Protein AF-0000000084488066 (afdb_homodimer)

Organism: NCBI:txid1629725

Foldseek 3Di:
DPPPPPPPPPPPPPPPPPPLAQPDFDKWKKFKWKDLQQDPDIDGFWIKIQNTLRVRDIDTDGAWDDLVSLVSLLVQLVVQHKIKMWMWIQDPVRDIDIAIEIDGSQQCLVLLQEKEWEWEAESNRHTDHIYMGHDPVRPSPVDDHDSVSNTDHRYHYDYYYDPPPDPPPPVVVPPVVD/DPPPPPPPPPPPPPPPPPPLAQPDFDKWKKFKWKDLQQDPDIDGFWIKIQNTLRVRDIDTDGAWDDLVSLVSLLVQLVVQHKIKMWMWIQDPVRDIDIAIEIDGSQLCLVLLQEKEWEWEAESNGHTDHIYMGHDPVRPSPVDDHPSVSNTDHRYHYDYYYDPPPDPPPPVVVPPPVD

Sequence (356 aa):
MTLLYAFVLTCFFLLKIKASQIEYDGYLSIKLEHSLDGNDVYTDRGNITIQSLRSGVYTLQQKPLSTEERNKLRALAADNKFYQLKVTVIGGDEHEDVFKSYVKACMLAESEMTDQLSISLDYTGRIITATMGVASTSTCEGALVPIDYLKQFVTSVHIRHSAIGPTPDTASYIEKLEMTLLYAFVLTCFFLLKIKASQIEYDGYLSIKLEHSLDGNDVYTDRGNITIQSLRSGVYTLQQKPLSTEERNKLRALAADNKFYQLKVTVIGGDEHEDVFKSYVKACMLAESEMTDQLSISLDYTGRIITATMGVASTSTCEGALVPIDYLKQFVTSVHIRHSAIGPTPDTASYIEKLE

Nearest PDB structures (foldseek):
  8eoi-assembly1_I  TM=7.940E-01  e=4.444E-14  Homo sapiens
  8j0o-assembly1_J  TM=8.093E-01  e=3.768E-13  Homo sapiens
  7ado-assembly1_I  TM=8.358E-01  e=1.563E-11  Homo sapiens
  5qjn-assembly2_C  TM=3.755E-01  e=5.983E-01  Homo sapiens
  3is1-assembly1_X  TM=1.788E-01  e=9.752E-01  Staphylococcus saprophyticus subsp. saprophyticus ATCC 15305 = NCTC 7292

pLDDT: mean 78.78, std 21.1, range [29.59, 98.19]

Structure (mmCIF, N/CA/C/O backbone):
data_AF-0000000084488066-model_v1
#
loop_
_entity.id
_entity.type
_entity.pdbx_description
1 polymer 'ER membrane protein complex subunit 10'
#
loop_
_atom_site.group_PDB
_atom_site.id
_atom_site.type_symbol
_atom_site.label_atom_id
_atom_site.label_alt_id
_atom_site.label_comp_id
_atom_site.label_asym_id
_atom_site.label_entity_id
_atom_site.label_seq_id
_atom_site.pdbx_PDB_ins_code
_atom_site.Cartn_x
_atom_site.Cartn_y
_atom_site.Cartn_z
_atom_site.occupancy
_atom_site.B_iso_or_equiv
_atom_site.auth_seq_id
_atom_site.auth_comp_id
_atom_site.auth_asym_id
_atom_site.auth_atom_id
_atom_site.pdbx_PDB_model_num
ATOM 1 N N . MET A 1 1 ? 65.312 35.969 4.949 1 35.47 1 MET A N 1
ATOM 2 C CA . MET A 1 1 ? 63.875 36 4.605 1 35.47 1 MET A CA 1
ATOM 3 C C . MET A 1 1 ? 63.312 34.594 4.406 1 35.47 1 MET A C 1
ATOM 5 O O . MET A 1 1 ? 63.594 33.969 3.383 1 35.47 1 MET A O 1
ATOM 9 N N . THR A 1 2 ? 63.375 33.688 5.5 1 49.34 2 THR A N 1
ATOM 10 C CA . THR A 1 2 ? 62.875 32.344 5.723 1 49.34 2 THR A CA 1
ATOM 11 C C . THR A 1 2 ? 61.375 32.25 5.422 1 49.34 2 THR A C 1
ATOM 13 O O . THR A 1 2 ? 60.594 32.969 6.008 1 49.34 2 THR A O 1
ATOM 16 N N . LEU A 1 3 ? 61 31.906 4.156 1 44.72 3 LEU A N 1
ATOM 17 C CA . LEU A 1 3 ? 59.656 31.594 3.648 1 44.72 3 LEU A CA 1
ATOM 18 C C . LEU A 1 3 ? 58.969 30.547 4.516 1 44.72 3 LEU A C 1
ATOM 20 O O . LEU A 1 3 ? 59.469 29.422 4.629 1 44.72 3 LEU A O 1
ATOM 24 N N . LEU A 1 4 ? 58.312 30.922 5.641 1 45.94 4 LEU A N 1
ATOM 25 C CA . LEU A 1 4 ? 57.406 30.125 6.457 1 45.94 4 LEU A CA 1
ATOM 26 C C . LEU A 1 4 ? 56.281 29.531 5.609 1 45.94 4 LEU A C 1
ATOM 28 O O . LEU A 1 4 ? 55.469 30.281 5.039 1 45.94 4 LEU A O 1
ATOM 32 N N . TYR A 1 5 ? 56.562 28.422 4.844 1 47 5 TYR A N 1
ATOM 33 C CA . TYR A 1 5 ? 55.5 27.641 4.188 1 47 5 TYR A CA 1
ATOM 34 C C . TYR A 1 5 ? 54.406 27.25 5.18 1 47 5 TYR A C 1
ATOM 36 O O . TYR A 1 5 ? 54.688 26.562 6.16 1 47 5 TYR A O 1
ATOM 44 N N . ALA A 1 6 ? 53.406 28.141 5.469 1 46.53 6 ALA A N 1
ATOM 45 C CA . ALA A 1 6 ? 52.188 27.812 6.203 1 46.53 6 ALA A CA 1
ATOM 46 C C . ALA A 1 6 ? 51.469 26.609 5.566 1 46.53 6 ALA A C 1
ATOM 48 O O . ALA A 1 6 ? 51 26.688 4.426 1 46.53 6 ALA A O 1
ATOM 49 N N . PHE A 1 7 ? 51.875 25.375 5.871 1 49.16 7 PHE A N 1
ATOM 50 C CA . PHE A 1 7 ? 51.125 24.172 5.535 1 49.16 7 PHE A CA 1
ATOM 51 C C . PHE A 1 7 ? 49.688 24.266 6.031 1 49.16 7 PHE A C 1
ATOM 53 O O . PHE A 1 7 ? 49.438 24.297 7.238 1 49.16 7 PHE A O 1
ATOM 60 N N . VAL A 1 8 ? 48.781 25.031 5.328 1 47.78 8 VAL A N 1
ATOM 61 C CA . VAL A 1 8 ? 47.344 25 5.598 1 47.78 8 VAL A CA 1
ATOM 62 C C . VAL A 1 8 ? 46.875 23.547 5.586 1 47.78 8 VAL A C 1
ATOM 64 O O . VAL A 1 8 ? 46.906 22.875 4.555 1 47.78 8 VAL A O 1
ATOM 67 N N . LEU A 1 9 ? 46.969 22.781 6.688 1 45.97 9 LEU A N 1
ATOM 68 C CA . LEU A 1 9 ? 46.281 21.531 6.934 1 45.97 9 LEU A CA 1
ATOM 69 C C . LEU A 1 9 ? 44.781 21.672 6.703 1 45.97 9 LEU A C 1
ATOM 71 O O . LEU A 1 9 ? 44.062 22.328 7.488 1 45.97 9 LEU A O 1
ATOM 75 N N . THR A 1 10 ? 44.344 21.812 5.438 1 48.56 10 THR A N 1
ATOM 76 C CA . THR A 1 10 ? 42.906 21.703 5.156 1 48.56 10 THR A CA 1
ATOM 77 C C . THR A 1 10 ? 42.344 20.391 5.707 1 48.56 10 THR A C 1
ATOM 79 O O . THR A 1 10 ? 42.719 19.312 5.254 1 48.56 10 THR A O 1
ATOM 82 N N . CYS A 1 11 ? 41.906 20.328 6.949 1 47.72 11 CYS A N 1
ATOM 83 C CA . CYS A 1 11 ? 41.094 19.281 7.531 1 47.72 11 CYS A CA 1
ATOM 84 C C . CYS A 1 11 ? 39.844 19.047 6.688 1 47.72 11 CYS A C 1
ATOM 86 O O . CYS A 1 11 ? 38.938 19.891 6.668 1 47.72 11 CYS A O 1
ATOM 88 N N . PHE A 1 12 ? 39.938 18.438 5.496 1 44.47 12 PHE A N 1
ATOM 89 C CA . PHE A 1 12 ? 38.781 17.875 4.816 1 44.47 12 PHE A CA 1
ATOM 90 C C . PHE A 1 12 ? 37.969 17.031 5.773 1 44.47 12 PHE A C 1
ATOM 92 O O . PHE A 1 12 ? 38.344 15.891 6.082 1 44.47 12 PHE A O 1
ATOM 99 N N . PHE A 1 13 ? 37.188 17.719 6.742 1 47.12 13 PHE A N 1
ATOM 100 C CA . PHE A 1 13 ? 36.125 17.047 7.484 1 47.12 13 PHE A CA 1
ATOM 101 C C . PHE A 1 13 ? 35.219 16.281 6.539 1 47.12 13 PHE A C 1
ATOM 103 O O . PHE A 1 13 ? 34.406 16.891 5.832 1 47.12 13 PHE A O 1
ATOM 110 N N . LEU A 1 14 ? 35.5 15.086 6.043 1 43.47 14 LEU A N 1
ATOM 111 C CA . LEU A 1 14 ? 34.594 14.133 5.426 1 43.47 14 LEU A CA 1
ATOM 112 C C . LEU A 1 14 ? 33.375 13.898 6.309 1 43.47 14 LEU A C 1
ATOM 114 O O . LEU A 1 14 ? 33.469 13.227 7.34 1 43.47 14 LEU A O 1
ATOM 118 N N . LEU A 1 15 ? 32.438 14.844 6.344 1 40.16 15 LEU A N 1
ATOM 119 C CA . LEU A 1 15 ? 31.109 14.508 6.879 1 40.16 15 LEU A CA 1
ATOM 120 C C . LEU A 1 15 ? 30.562 13.242 6.23 1 40.16 15 LEU A C 1
ATOM 122 O O . LEU A 1 15 ? 30.141 13.266 5.07 1 40.16 15 LEU A O 1
ATOM 126 N N . LYS A 1 16 ? 30.953 12.055 6.688 1 43.09 16 LYS A N 1
ATOM 127 C CA . LYS A 1 16 ? 30.281 10.797 6.367 1 43.09 16 LYS A CA 1
ATOM 128 C C . LYS A 1 16 ? 28.812 10.836 6.758 1 43.09 16 LYS A C 1
ATOM 130 O O . LYS A 1 16 ? 28.484 10.836 7.945 1 43.09 16 LYS A O 1
ATOM 135 N N . ILE A 1 17 ? 27.922 11.477 5.992 1 39.94 17 ILE A N 1
ATOM 136 C CA . ILE A 1 17 ? 26.5 11.195 6.152 1 39.94 17 ILE A CA 1
ATOM 137 C C . ILE A 1 17 ? 26.281 9.695 6.324 1 39.94 17 ILE A C 1
ATOM 139 O O . ILE A 1 17 ? 26.516 8.914 5.398 1 39.94 17 ILE A O 1
ATOM 143 N N . LYS A 1 18 ? 26.359 9.219 7.605 1 40.94 18 LYS A N 1
ATOM 144 C CA . LYS A 1 18 ? 26.047 7.832 7.941 1 40.94 18 LYS A CA 1
ATOM 145 C C . LYS A 1 18 ? 24.594 7.504 7.629 1 40.94 18 LYS A C 1
ATOM 147 O O . LYS A 1 18 ? 23.688 8.102 8.195 1 40.94 18 LYS A O 1
ATOM 152 N N . ALA A 1 19 ? 24.25 7.078 6.418 1 48.38 19 ALA A N 1
ATOM 153 C CA . ALA A 1 19 ? 23 6.367 6.203 1 48.38 19 ALA A CA 1
ATOM 154 C C . ALA A 1 19 ? 22.641 5.488 7.402 1 48.38 19 ALA A C 1
ATOM 156 O O . ALA A 1 19 ? 23.516 4.809 7.953 1 48.38 19 ALA A O 1
ATOM 157 N N . SER A 1 20 ? 21.625 5.805 8.172 1 52.88 20 SER A N 1
ATOM 158 C CA . SER A 1 20 ? 21.219 4.996 9.32 1 52.88 20 SER A CA 1
ATOM 159 C C . SER A 1 20 ? 21.234 3.51 8.977 1 52.88 20 SER A C 1
ATOM 161 O O . SER A 1 20 ? 20.438 3.057 8.156 1 52.88 20 SER A O 1
ATOM 163 N N . GLN A 1 21 ? 22.375 2.973 8.992 1 60.09 21 GLN A N 1
ATOM 164 C CA . GLN A 1 21 ? 22.547 1.537 8.789 1 60.09 21 GLN A CA 1
ATOM 165 C C . GLN A 1 21 ? 22 0.745 9.977 1 60.09 21 GLN A C 1
ATOM 167 O O . GLN A 1 21 ? 22.062 1.201 11.117 1 60.09 21 GLN A O 1
ATOM 172 N N . ILE A 1 22 ? 21.094 -0.152 9.688 1 62.78 22 ILE A N 1
ATOM 173 C CA . ILE A 1 22 ? 20.656 -1.105 10.695 1 62.78 22 ILE A CA 1
ATOM 174 C C . ILE A 1 22 ? 21.859 -1.69 11.422 1 62.78 22 ILE A C 1
ATOM 176 O O . ILE A 1 22 ? 22.828 -2.109 10.789 1 62.78 22 ILE A O 1
ATOM 180 N N . GLU A 1 23 ? 22 -1.462 12.656 1 65.56 23 GLU A N 1
ATOM 181 C CA . GLU A 1 23 ? 23.109 -1.906 13.477 1 65.56 23 GLU A CA 1
ATOM 182 C C . GLU A 1 23 ? 23.297 -3.42 13.398 1 65.56 23 GLU A C 1
ATOM 184 O O . GLU A 1 23 ? 24.422 -3.912 13.305 1 65.56 23 GLU A O 1
ATOM 189 N N . TYR A 1 24 ? 22.141 -4.191 13.43 1 68.06 24 TYR A N 1
ATOM 190 C CA . TYR A 1 24 ? 22.188 -5.648 13.375 1 68.06 24 TYR A CA 1
ATOM 191 C C . TYR A 1 24 ? 21.562 -6.16 12.086 1 68.06 24 TYR A C 1
ATOM 193 O O . TYR A 1 24 ? 20.469 -5.727 11.703 1 68.06 24 TYR A O 1
ATOM 201 N N . ASP A 1 25 ? 22.391 -6.902 11.32 1 80.56 25 ASP A N 1
ATOM 202 C CA . ASP A 1 25 ? 21.875 -7.539 10.117 1 80.56 25 ASP A CA 1
ATOM 203 C C . ASP A 1 25 ? 21.141 -8.828 10.453 1 80.56 25 ASP A C 1
ATOM 205 O O . ASP A 1 25 ? 21.75 -9.898 10.523 1 80.56 25 ASP A O 1
ATOM 209 N N . GLY A 1 26 ? 19.859 -8.703 10.727 1 81.44 26 GLY A N 1
ATOM 210 C CA . GLY A 1 26 ? 19.062 -9.836 11.164 1 81.44 26 GLY A CA 1
ATOM 211 C C . GLY A 1 26 ? 18.234 -10.453 10.047 1 81.44 26 GLY A C 1
ATOM 212 O O . GLY A 1 26 ? 18.391 -10.086 8.883 1 81.44 26 GLY A O 1
ATOM 213 N N . TYR A 1 27 ? 17.656 -11.57 10.43 1 84.56 27 TYR A N 1
ATOM 214 C CA . TYR A 1 27 ? 16.75 -12.336 9.578 1 84.56 27 TYR A CA 1
ATOM 215 C C . TYR A 1 27 ? 15.305 -12.172 10.023 1 84.56 27 TYR A C 1
ATOM 217 O O . TYR A 1 27 ? 15.031 -11.922 11.195 1 84.56 27 TYR A O 1
ATOM 225 N N . LEU A 1 28 ? 14.422 -12.219 8.961 1 88.5 28 LEU A N 1
ATOM 226 C CA . LEU A 1 28 ? 13.008 -12.133 9.297 1 88.5 28 LEU A CA 1
ATOM 227 C C . LEU A 1 28 ? 12.188 -13.062 8.406 1 88.5 28 LEU A C 1
ATOM 229 O O . LEU A 1 28 ? 12.445 -13.172 7.207 1 88.5 28 LEU A O 1
ATOM 233 N N . SER A 1 29 ? 11.266 -13.781 9.062 1 91.69 29 SER A N 1
ATOM 234 C CA . SER A 1 29 ? 10.297 -14.586 8.32 1 91.69 29 SER A CA 1
ATOM 235 C C . SER A 1 29 ? 8.914 -13.938 8.328 1 91.69 29 SER A C 1
ATOM 237 O O . SER A 1 29 ? 8.383 -13.609 9.391 1 91.69 29 SER A O 1
ATOM 239 N N . ILE A 1 30 ? 8.391 -13.844 7.16 1 94.38 30 ILE A N 1
ATOM 240 C CA . ILE A 1 30 ? 7.105 -13.172 6.996 1 94.38 30 ILE A CA 1
ATOM 241 C C . ILE A 1 30 ? 6.102 -14.133 6.359 1 94.38 30 ILE A C 1
ATOM 243 O O . ILE A 1 30 ? 6.348 -14.664 5.277 1 94.38 30 ILE A O 1
ATOM 247 N N . LYS A 1 31 ? 5.023 -14.297 7.043 1 96.19 31 LYS A N 1
ATOM 248 C CA . LYS A 1 31 ? 3.939 -15.109 6.5 1 96.19 31 LYS A CA 1
ATOM 249 C C . LYS A 1 31 ? 2.936 -14.25 5.734 1 96.19 31 LYS A C 1
ATOM 251 O O . LYS A 1 31 ? 2.52 -13.195 6.219 1 96.19 31 LYS A O 1
ATOM 256 N N . LEU A 1 32 ? 2.566 -14.734 4.523 1 97.31 32 LEU A N 1
ATOM 257 C CA . LEU A 1 32 ? 1.54 -14.078 3.721 1 97.31 32 LEU A CA 1
ATOM 258 C C . LEU A 1 32 ? 0.267 -14.914 3.676 1 97.31 32 LEU A C 1
ATOM 260 O O . LEU A 1 32 ? 0.311 -16.109 3.34 1 97.31 32 LEU A O 1
ATOM 264 N N . GLU A 1 33 ? -0.789 -14.25 4.039 1 97.19 33 GLU A N 1
ATOM 265 C CA . GLU A 1 33 ? -2.119 -14.836 3.889 1 97.19 33 GLU A CA 1
ATOM 266 C C . GLU A 1 33 ? -3.059 -13.875 3.156 1 97.19 33 GLU A C 1
ATOM 268 O O . GLU A 1 33 ? -2.775 -12.68 3.049 1 97.19 33 GLU A O 1
ATOM 273 N N . HIS A 1 34 ? -4.117 -14.477 2.568 1 97.44 34 HIS A N 1
ATOM 274 C CA . HIS A 1 34 ? -5.039 -13.57 1.893 1 97.44 34 HIS A CA 1
ATOM 275 C C . HIS A 1 34 ? -6.48 -14.055 2.014 1 97.44 34 HIS A C 1
ATOM 277 O O . HIS A 1 34 ? -6.723 -15.227 2.289 1 97.44 34 HIS A O 1
ATOM 283 N N . SER A 1 35 ? -7.363 -13.117 1.904 1 97.06 35 SER A N 1
ATOM 284 C CA . SER A 1 35 ? -8.789 -13.398 1.793 1 97.06 35 SER A CA 1
ATOM 285 C C . SER A 1 35 ? -9.289 -13.172 0.37 1 97.06 35 SER A C 1
ATOM 287 O O . SER A 1 35 ? -9.031 -12.125 -0.224 1 97.06 35 SER A O 1
ATOM 289 N N . LEU A 1 36 ? -10.031 -14.133 -0.181 1 96.88 36 LEU A N 1
ATOM 290 C CA . LEU A 1 36 ? -10.492 -14.102 -1.563 1 96.88 36 LEU A CA 1
ATOM 291 C C . LEU A 1 36 ? -12.016 -14.039 -1.625 1 96.88 36 LEU A C 1
ATOM 293 O O . LEU A 1 36 ? -12.609 -14.258 -2.684 1 96.88 36 LEU A O 1
ATOM 297 N N . ASP A 1 37 ? -12.648 -13.797 -0.517 1 92 37 ASP A N 1
ATOM 298 C CA . ASP A 1 37 ? -14.109 -13.758 -0.514 1 92 37 ASP A CA 1
ATOM 299 C C . ASP A 1 37 ? -14.625 -12.477 0.135 1 92 37 ASP A C 1
ATOM 301 O O . ASP A 1 37 ? -15.836 -12.312 0.32 1 92 37 ASP A O 1
ATOM 305 N N . GLY A 1 38 ? -13.742 -11.656 0.469 1 85.88 38 GLY A N 1
ATOM 306 C CA . GLY A 1 38 ? -14.141 -10.375 1.031 1 85.88 38 GLY A CA 1
ATOM 307 C C . GLY A 1 38 ? -14.422 -10.438 2.521 1 85.88 38 GLY A C 1
ATOM 308 O O . GLY A 1 38 ? -14.758 -9.422 3.139 1 85.88 38 GLY A O 1
ATOM 309 N N . ASN A 1 39 ? -14.219 -11.594 3.061 1 85.12 39 ASN A N 1
ATOM 310 C CA . ASN A 1 39 ? -14.414 -11.773 4.496 1 85.12 39 ASN A CA 1
ATOM 311 C C . ASN A 1 39 ? -13.094 -11.984 5.223 1 85.12 39 ASN A C 1
ATOM 313 O O . ASN A 1 39 ? -12.023 -11.906 4.609 1 85.12 39 ASN A O 1
ATOM 317 N N . ASP A 1 40 ? -13.062 -12.031 6.41 1 86 40 ASP A N 1
ATOM 318 C CA . ASP A 1 40 ? -11.836 -12.141 7.195 1 86 40 ASP A CA 1
ATOM 319 C C . ASP A 1 40 ? -11.438 -13.602 7.391 1 86 40 ASP A C 1
ATOM 321 O O . ASP A 1 40 ? -11.008 -13.992 8.477 1 86 40 ASP A O 1
ATOM 325 N N . VAL A 1 41 ? -11.711 -14.398 6.344 1 92.19 41 VAL A N 1
ATOM 326 C CA . VAL A 1 41 ? -11.203 -15.766 6.293 1 92.19 41 VAL A CA 1
ATOM 327 C C . VAL A 1 41 ? -9.969 -15.82 5.395 1 92.19 41 VAL A C 1
ATOM 329 O O . VAL A 1 41 ? -10.055 -15.531 4.199 1 92.19 41 VAL A O 1
ATOM 332 N N . TYR A 1 42 ? -8.898 -16.281 6.027 1 96.06 42 TYR A N 1
ATOM 333 C CA . TYR A 1 42 ? -7.625 -16.172 5.328 1 96.06 42 TYR A CA 1
ATOM 334 C C . TYR A 1 42 ? -7.082 -17.547 4.965 1 96.06 42 TYR A C 1
ATOM 336 O O . TYR A 1 42 ? -7.215 -18.5 5.734 1 96.06 42 TYR A O 1
ATOM 344 N N . THR A 1 43 ? -6.535 -17.641 3.805 1 97.25 43 THR A N 1
ATOM 345 C CA . THR A 1 43 ? -5.809 -18.812 3.348 1 97.25 43 THR A CA 1
ATOM 346 C C . THR A 1 43 ? -4.363 -18.469 3.014 1 97.25 43 THR A C 1
ATOM 348 O O . THR A 1 43 ? -4.027 -17.297 2.838 1 97.25 43 THR A O 1
ATOM 351 N N . ASP A 1 44 ? -3.6 -19.484 2.934 1 97.5 44 ASP A N 1
ATOM 352 C CA . ASP A 1 44 ? -2.164 -19.312 2.744 1 97.5 44 ASP A CA 1
ATOM 353 C C . ASP A 1 44 ? -1.854 -18.812 1.335 1 97.5 44 ASP A C 1
ATOM 355 O O . ASP A 1 44 ? -2.385 -19.328 0.354 1 97.5 44 ASP A O 1
ATOM 359 N N . ARG A 1 45 ? -1.006 -17.766 1.245 1 98.06 45 ARG A N 1
ATOM 360 C CA . ARG A 1 45 ? -0.485 -17.297 -0.033 1 98.06 45 ARG A CA 1
ATOM 361 C C . ARG A 1 45 ? 0.987 -17.656 -0.194 1 98.06 45 ARG A C 1
ATOM 363 O O . ARG A 1 45 ? 1.421 -18.047 -1.283 1 98.06 45 ARG A O 1
ATOM 370 N N . GLY A 1 46 ? 1.728 -17.5 0.853 1 97.75 46 GLY A N 1
ATOM 371 C CA . GLY A 1 46 ? 3.15 -17.781 0.747 1 97.75 46 GLY A CA 1
ATOM 372 C C . GLY A 1 46 ? 3.955 -17.234 1.907 1 97.75 46 GLY A C 1
ATOM 373 O O . GLY A 1 46 ? 3.416 -17 2.992 1 97.75 46 GLY A O 1
ATOM 374 N N . ASN A 1 47 ? 5.293 -17.125 1.62 1 96.75 47 ASN A N 1
ATOM 375 C CA . ASN A 1 47 ? 6.215 -16.672 2.654 1 96.75 47 ASN A CA 1
ATOM 376 C C . ASN A 1 47 ? 7.383 -15.891 2.061 1 96.75 47 ASN A C 1
ATOM 378 O O . ASN A 1 47 ? 7.887 -16.234 0.991 1 96.75 47 ASN A O 1
ATOM 382 N N . ILE A 1 48 ? 7.676 -14.883 2.832 1 95.88 48 ILE A N 1
ATOM 383 C CA . ILE A 1 48 ? 8.891 -14.141 2.51 1 95.88 48 ILE A CA 1
ATOM 384 C C . ILE A 1 48 ? 9.945 -14.383 3.586 1 95.88 48 ILE A C 1
ATOM 386 O O . ILE A 1 48 ? 9.656 -14.281 4.781 1 95.88 48 ILE A O 1
ATOM 390 N N . THR A 1 49 ? 11.125 -14.711 3.184 1 93.31 49 THR A N 1
ATOM 391 C CA . THR A 1 49 ? 12.266 -14.773 4.09 1 93.31 49 THR A CA 1
ATOM 392 C C . THR A 1 49 ? 13.297 -13.703 3.738 1 93.31 49 THR A C 1
ATOM 394 O O . THR A 1 49 ? 13.883 -13.734 2.656 1 93.31 49 THR A O 1
ATOM 397 N N . ILE A 1 50 ? 13.406 -12.773 4.676 1 90.25 50 ILE A N 1
ATOM 398 C CA . ILE A 1 50 ? 14.453 -11.773 4.508 1 90.25 50 ILE A CA 1
ATOM 399 C C . ILE A 1 50 ? 15.75 -12.266 5.133 1 90.25 50 ILE A C 1
ATOM 401 O O . ILE A 1 50 ? 15.844 -12.422 6.355 1 90.25 50 ILE A O 1
ATOM 405 N N . GLN A 1 51 ? 16.75 -12.438 4.293 1 89.69 51 GLN A N 1
ATOM 406 C CA . GLN A 1 51 ? 18 -13.062 4.723 1 89.69 51 GLN A CA 1
ATOM 407 C C . GLN A 1 51 ? 18.938 -12.039 5.34 1 89.69 51 GLN A C 1
ATOM 409 O O . GLN A 1 51 ? 19.797 -12.383 6.156 1 89.69 51 GLN A O 1
ATOM 414 N N . SER A 1 52 ? 18.797 -10.82 4.898 1 86 52 SER A N 1
ATOM 415 C CA . SER A 1 52 ? 19.578 -9.703 5.414 1 86 52 SER A CA 1
ATOM 416 C C . SER A 1 52 ? 18.75 -8.43 5.477 1 86 52 SER A C 1
ATOM 418 O O . SER A 1 52 ? 18.375 -7.879 4.438 1 86 52 SER A O 1
ATOM 420 N N . LEU A 1 53 ? 18.547 -7.953 6.711 1 84.5 53 LEU A N 1
ATOM 421 C CA . LEU A 1 53 ? 17.781 -6.715 6.875 1 84.5 53 LEU A CA 1
ATOM 422 C C . LEU A 1 53 ? 18.562 -5.527 6.316 1 84.5 53 LEU A C 1
ATOM 424 O O . LEU A 1 53 ? 17.953 -4.543 5.875 1 84.5 53 LEU A O 1
ATOM 428 N N . ARG A 1 54 ? 19.734 -5.68 6.289 1 82.56 54 ARG A N 1
ATOM 429 C CA . ARG A 1 54 ? 20.594 -4.602 5.816 1 82.56 54 ARG A CA 1
ATOM 430 C C . ARG A 1 54 ? 20.594 -4.523 4.293 1 82.56 54 ARG A C 1
ATOM 432 O O . ARG A 1 54 ? 20.375 -3.455 3.719 1 82.56 54 ARG A O 1
ATOM 439 N N . SER A 1 55 ? 20.703 -5.633 3.607 1 82.69 55 SER A N 1
ATOM 440 C CA . SER A 1 55 ? 20.812 -5.637 2.152 1 82.69 55 SER A CA 1
ATOM 441 C C . SER A 1 55 ? 19.438 -5.734 1.502 1 82.69 55 SER A C 1
ATOM 443 O O . SER A 1 55 ? 19.281 -5.422 0.319 1 82.69 55 SER A O 1
ATOM 445 N N . GLY A 1 56 ? 18.547 -6.23 2.234 1 84 56 GLY A N 1
ATOM 446 C CA . GLY A 1 56 ? 17.203 -6.391 1.699 1 84 56 GLY A CA 1
ATOM 447 C C . GLY A 1 56 ? 17.047 -7.613 0.815 1 84 56 GLY A C 1
ATOM 448 O O . GLY A 1 56 ? 16.094 -7.727 0.058 1 84 56 GLY A O 1
ATOM 449 N N . VAL A 1 57 ? 18.078 -8.461 0.832 1 88 57 VAL A N 1
ATOM 450 C CA . VAL A 1 57 ? 17.984 -9.703 0.069 1 88 57 VAL A CA 1
ATOM 451 C C . VAL A 1 57 ? 16.891 -10.594 0.662 1 88 57 VAL A C 1
ATOM 453 O O . VAL A 1 57 ? 16.844 -10.797 1.878 1 88 57 VAL A O 1
ATOM 456 N N . TYR A 1 58 ? 16.031 -11.102 -0.275 1 92.94 58 TYR A N 1
ATOM 457 C CA . TYR A 1 58 ? 14.922 -11.914 0.22 1 92.94 58 TYR A CA 1
ATOM 458 C C . TYR A 1 58 ? 14.648 -13.094 -0.708 1 92.94 58 TYR A C 1
ATOM 460 O O . TYR A 1 58 ? 15.117 -13.109 -1.849 1 92.94 58 TYR A O 1
ATOM 468 N N . THR A 1 59 ? 14.016 -14.117 -0.15 1 95.12 59 THR A N 1
ATOM 469 C CA . THR A 1 59 ? 13.406 -15.188 -0.935 1 95.12 59 THR A CA 1
ATOM 470 C C . THR A 1 59 ? 11.891 -15.188 -0.769 1 95.12 59 THR A C 1
ATOM 472 O O . THR A 1 59 ? 11.383 -14.82 0.291 1 95.12 59 THR A O 1
ATOM 475 N N . LEU A 1 60 ? 11.219 -15.492 -1.869 1 96.31 60 LEU A N 1
ATOM 476 C CA . LEU A 1 60 ? 9.758 -15.492 -1.88 1 96.31 60 LEU A CA 1
ATOM 477 C C . LEU A 1 60 ? 9.219 -16.828 -2.367 1 96.31 60 LEU A C 1
ATOM 479 O O . LEU A 1 60 ? 9.609 -17.312 -3.43 1 96.31 60 LEU A O 1
ATOM 483 N N . GLN A 1 61 ? 8.453 -17.438 -1.526 1 96.88 61 GLN A N 1
ATOM 484 C CA . GLN A 1 61 ? 7.719 -18.641 -1.892 1 96.88 61 GLN A CA 1
ATOM 485 C C . GLN A 1 61 ? 6.215 -18.391 -1.912 1 96.88 61 GLN A C 1
ATOM 487 O O . GLN A 1 61 ? 5.648 -17.906 -0.93 1 96.88 61 GLN A O 1
ATOM 492 N N . GLN A 1 62 ? 5.609 -18.719 -3.055 1 97.12 62 GLN A N 1
ATOM 493 C CA . GLN A 1 62 ? 4.168 -18.5 -3.166 1 97.12 62 GLN A CA 1
ATOM 494 C C . GLN A 1 62 ? 3.479 -19.734 -3.756 1 97.12 62 GLN A C 1
ATOM 496 O O . GLN A 1 62 ? 4.035 -20.406 -4.625 1 97.12 62 GLN A O 1
ATOM 501 N N . LYS A 1 63 ? 2.295 -19.938 -3.312 1 96.5 63 LYS A N 1
ATOM 502 C CA . LYS A 1 63 ? 1.486 -21.047 -3.787 1 96.5 63 LYS A CA 1
ATOM 503 C C . LYS A 1 63 ? 0.579 -20.625 -4.938 1 96.5 63 LYS A C 1
ATOM 505 O O . LYS A 1 63 ? -0.04 -19.562 -4.883 1 96.5 63 LYS A O 1
ATOM 510 N N . PRO A 1 64 ? 0.494 -21.516 -5.984 1 97.81 64 PRO A N 1
ATOM 511 C CA . PRO A 1 64 ? -0.522 -21.219 -6.996 1 97.81 64 PRO A CA 1
ATOM 512 C C . PRO A 1 64 ? -1.944 -21.297 -6.449 1 97.81 64 PRO A C 1
ATOM 514 O O . PRO A 1 64 ? -2.219 -22.125 -5.562 1 97.81 64 PRO A O 1
ATOM 517 N N . LEU A 1 65 ? -2.744 -20.5 -7.047 1 98.19 65 LEU A N 1
ATOM 518 C CA . LEU A 1 65 ? -4.141 -20.547 -6.621 1 98.19 65 LEU A CA 1
ATOM 519 C C . LEU A 1 65 ? -4.828 -21.797 -7.188 1 98.19 65 LEU A C 1
ATOM 521 O O . LEU A 1 65 ? -4.605 -22.156 -8.344 1 98.19 65 LEU A O 1
ATOM 525 N N . SER A 1 66 ? -5.648 -22.422 -6.359 1 97.56 66 SER A N 1
ATOM 526 C CA . SER A 1 66 ? -6.5 -23.5 -6.844 1 97.56 66 SER A CA 1
ATOM 527 C C . SER A 1 66 ? -7.598 -22.969 -7.762 1 97.56 66 SER A C 1
ATOM 529 O O . SER A 1 66 ? -7.816 -21.75 -7.84 1 97.56 66 SER A O 1
ATOM 531 N N . THR A 1 67 ? -8.281 -23.859 -8.445 1 97.19 67 THR A N 1
ATOM 532 C CA . THR A 1 67 ? -9.391 -23.469 -9.305 1 97.19 67 THR A CA 1
ATOM 533 C C . THR A 1 67 ? -10.477 -22.766 -8.492 1 97.19 67 THR A C 1
ATOM 535 O O . THR A 1 67 ? -11.039 -21.75 -8.938 1 97.19 67 THR A O 1
ATOM 538 N N . GLU A 1 68 ? -10.703 -23.297 -7.348 1 96.88 68 GLU A N 1
ATOM 539 C CA . GLU A 1 68 ? -11.711 -22.703 -6.477 1 96.88 68 GLU A CA 1
ATOM 540 C C . GLU A 1 68 ? -11.32 -21.281 -6.074 1 96.88 68 GLU A C 1
ATOM 542 O O . GLU A 1 68 ? -12.148 -20.375 -6.098 1 96.88 68 GLU A O 1
ATOM 547 N N . GLU A 1 69 ? -10.133 -21.125 -5.711 1 97.56 69 GLU A N 1
ATOM 548 C CA . GLU A 1 69 ? -9.641 -19.812 -5.293 1 97.56 69 GLU A CA 1
ATOM 549 C C . GLU A 1 69 ? -9.672 -18.812 -6.449 1 97.56 69 GLU A C 1
ATOM 551 O O . GLU A 1 69 ? -10.016 -17.656 -6.258 1 97.56 69 GLU A O 1
ATOM 556 N N . ARG A 1 70 ? -9.336 -19.266 -7.629 1 97.75 70 ARG A N 1
ATOM 557 C CA . ARG A 1 70 ? -9.398 -18.406 -8.812 1 97.75 70 ARG A CA 1
ATOM 558 C C . ARG A 1 70 ? -10.82 -17.938 -9.078 1 97.75 70 ARG A C 1
ATOM 560 O O . ARG A 1 70 ? -11.039 -16.766 -9.414 1 97.75 70 ARG A O 1
ATOM 567 N N . ASN A 1 71 ? -11.719 -18.797 -8.906 1 96.25 71 ASN A N 1
ATOM 568 C CA . ASN A 1 71 ? -13.117 -18.438 -9.094 1 96.25 71 ASN A CA 1
ATOM 569 C C . ASN A 1 71 ? -13.578 -17.422 -8.055 1 96.25 71 ASN A C 1
ATOM 571 O O . ASN A 1 71 ? -14.367 -16.516 -8.359 1 96.25 71 ASN A O 1
ATOM 575 N N . LYS A 1 72 ? -13.117 -17.594 -6.859 1 96.88 72 LYS A N 1
ATOM 576 C CA . LYS A 1 72 ? -13.438 -16.625 -5.816 1 96.88 72 LYS A CA 1
ATOM 577 C C . LYS A 1 72 ? -12.898 -15.242 -6.168 1 96.88 72 LYS A C 1
ATOM 579 O O . LYS A 1 72 ? -13.602 -14.242 -6.008 1 96.88 72 LYS A O 1
ATOM 584 N N . LEU A 1 73 ? -11.672 -15.211 -6.641 1 96.19 73 LEU A N 1
ATOM 585 C CA . LEU A 1 73 ? -11.07 -13.938 -7.023 1 96.19 73 LEU A CA 1
ATOM 586 C C . LEU A 1 73 ? -11.844 -13.289 -8.164 1 96.19 73 LEU A C 1
ATOM 588 O O . LEU A 1 73 ? -12.078 -12.078 -8.148 1 96.19 73 LEU A O 1
ATOM 592 N N . ARG A 1 74 ? -12.227 -14.125 -9.078 1 94.88 74 ARG A N 1
ATOM 593 C CA . ARG A 1 74 ? -13.023 -13.625 -10.188 1 94.88 74 ARG A CA 1
ATOM 594 C C . ARG A 1 74 ? -14.344 -13.039 -9.695 1 94.88 74 ARG A C 1
ATOM 596 O O . ARG A 1 74 ? -14.773 -11.984 -10.156 1 94.88 74 ARG A O 1
ATOM 603 N N . ALA A 1 75 ? -14.984 -13.719 -8.797 1 94.31 75 ALA A N 1
ATOM 604 C CA . ALA A 1 75 ? -16.234 -13.242 -8.234 1 94.31 75 ALA A CA 1
ATOM 605 C C . ALA A 1 75 ? -16.047 -11.922 -7.492 1 94.31 75 ALA A C 1
ATOM 607 O O . ALA A 1 75 ? -16.859 -11 -7.617 1 94.31 75 ALA A O 1
ATOM 608 N N . LEU A 1 76 ? -14.961 -11.82 -6.707 1 94.81 76 LEU A N 1
ATOM 609 C CA . LEU A 1 76 ? -14.641 -10.57 -6.023 1 94.81 76 LEU A CA 1
ATOM 610 C C . LEU A 1 76 ? -14.5 -9.43 -7.023 1 94.81 76 LEU A C 1
ATOM 612 O O . LEU A 1 76 ? -15.008 -8.328 -6.793 1 94.81 76 LEU A O 1
ATOM 616 N N . ALA A 1 77 ? -13.781 -9.758 -8.078 1 93.69 77 ALA A N 1
ATOM 617 C CA . ALA A 1 77 ? -13.539 -8.75 -9.109 1 93.69 77 ALA A CA 1
ATOM 618 C C . ALA A 1 77 ? -14.852 -8.289 -9.742 1 93.69 77 ALA A C 1
ATOM 620 O O . ALA A 1 77 ? -15.07 -7.094 -9.945 1 93.69 77 ALA A O 1
ATOM 621 N N . ALA A 1 78 ? -15.703 -9.211 -9.984 1 92 78 ALA A N 1
ATOM 622 C CA . ALA A 1 78 ? -16.984 -8.906 -10.609 1 92 78 ALA A CA 1
ATOM 623 C C . ALA A 1 78 ? -17.875 -8.078 -9.688 1 92 78 ALA A C 1
ATOM 625 O O . ALA A 1 78 ? -18.656 -7.242 -10.148 1 92 78 ALA A O 1
ATOM 626 N N . ASP A 1 79 ? -17.672 -8.242 -8.422 1 91.81 79 ASP A N 1
ATOM 627 C CA . ASP A 1 79 ? -18.516 -7.57 -7.434 1 91.81 79 ASP A CA 1
ATOM 628 C C . ASP A 1 79 ? -17.891 -6.254 -6.984 1 91.81 79 ASP A C 1
ATOM 630 O O . ASP A 1 79 ? -18.391 -5.598 -6.07 1 91.81 79 ASP A O 1
ATOM 634 N N . ASN A 1 80 ? -16.812 -5.906 -7.59 1 89.75 80 ASN A N 1
ATOM 635 C CA . ASN A 1 80 ? -16.125 -4.672 -7.25 1 89.75 80 ASN A CA 1
ATOM 636 C C . ASN A 1 80 ? -15.68 -4.656 -5.789 1 89.75 80 ASN A C 1
ATOM 638 O O . ASN A 1 80 ? -15.805 -3.633 -5.113 1 89.75 80 ASN A O 1
ATOM 642 N N . LYS A 1 81 ? -15.242 -5.867 -5.371 1 93 81 LYS A N 1
ATOM 643 C CA . LYS A 1 81 ? -14.797 -6.023 -3.99 1 93 81 LYS A CA 1
ATOM 644 C C . LYS A 1 81 ? -13.273 -6.066 -3.906 1 93 81 LYS A C 1
ATOM 646 O O . LYS A 1 81 ? -12.586 -5.863 -4.91 1 93 81 LYS A O 1
ATOM 651 N N . PHE A 1 82 ? -12.812 -6.363 -2.674 1 94 82 PHE A N 1
ATOM 652 C CA . PHE A 1 82 ? -11.391 -6.164 -2.432 1 94 82 PHE A CA 1
ATOM 653 C C . PHE A 1 82 ? -10.695 -7.492 -2.15 1 94 82 PHE A C 1
ATOM 655 O O . PHE A 1 82 ? -11.258 -8.359 -1.474 1 94 82 PHE A O 1
ATOM 662 N N . TYR A 1 83 ? -9.531 -7.562 -2.793 1 95.88 83 TYR A N 1
ATOM 663 C CA . TYR A 1 83 ? -8.562 -8.547 -2.332 1 95.88 83 TYR A CA 1
ATOM 664 C C . TYR A 1 83 ? -7.859 -8.07 -1.065 1 95.88 83 TYR A C 1
ATOM 666 O O . TYR A 1 83 ? -7.422 -6.922 -0.985 1 95.88 83 TYR A O 1
ATOM 674 N N . GLN A 1 84 ? -7.754 -9 -0.021 1 95.88 84 GLN A N 1
ATOM 675 C CA . GLN A 1 84 ? -7.133 -8.641 1.25 1 95.88 84 GLN A CA 1
ATOM 676 C C . GLN A 1 84 ? -5.859 -9.445 1.487 1 95.88 84 GLN A C 1
ATOM 678 O O . GLN A 1 84 ? -5.867 -10.68 1.396 1 95.88 84 GLN A O 1
ATOM 683 N N . LEU A 1 85 ? -4.816 -8.734 1.738 1 96.12 85 LEU A N 1
ATOM 684 C CA . LEU A 1 85 ? -3.547 -9.359 2.107 1 96.12 85 LEU A CA 1
ATOM 685 C C . LEU A 1 85 ? -3.268 -9.18 3.596 1 96.12 85 LEU A C 1
ATOM 687 O O . LEU A 1 85 ? -3.441 -8.086 4.137 1 96.12 85 LEU A O 1
ATOM 691 N N . LYS A 1 86 ? -2.936 -10.234 4.223 1 94.31 86 LYS A N 1
ATOM 692 C CA . LYS A 1 86 ? -2.502 -10.234 5.617 1 94.31 86 LYS A CA 1
ATOM 693 C C . LYS A 1 86 ? -1.034 -10.633 5.734 1 94.31 86 LYS A C 1
ATOM 695 O O . LYS A 1 86 ? -0.637 -11.703 5.277 1 94.31 86 LYS A O 1
ATOM 700 N N . VAL A 1 87 ? -0.3 -9.766 6.258 1 94.94 87 VAL A N 1
ATOM 701 C CA . VAL A 1 87 ? 1.132 -9.969 6.457 1 94.94 87 VAL A CA 1
ATOM 702 C C . VAL A 1 87 ? 1.426 -10.164 7.941 1 94.94 87 VAL A C 1
ATOM 704 O O . VAL A 1 87 ? 1.173 -9.266 8.75 1 94.94 87 VAL A O 1
ATOM 707 N N . THR A 1 88 ? 1.944 -11.297 8.258 1 93.5 88 THR A N 1
ATOM 708 C CA . THR A 1 88 ? 2.279 -11.594 9.641 1 93.5 88 THR A CA 1
ATOM 709 C C . THR A 1 88 ? 3.787 -11.75 9.812 1 93.5 88 THR A C 1
ATOM 711 O O . THR A 1 88 ? 4.418 -12.547 9.117 1 93.5 88 THR A O 1
ATOM 714 N N . VAL A 1 89 ? 4.277 -10.938 10.719 1 89.12 89 VAL A N 1
ATOM 715 C CA . VAL A 1 89 ? 5.711 -10.984 10.977 1 89.12 89 VAL A CA 1
ATOM 716 C C . VAL A 1 89 ? 5.973 -11.719 12.297 1 89.12 89 VAL A C 1
ATOM 718 O O . VAL A 1 89 ? 5.383 -11.391 13.32 1 89.12 89 VAL A O 1
ATOM 721 N N . ILE A 1 90 ? 6.73 -12.703 12.18 1 77.25 90 ILE A N 1
ATOM 722 C CA . ILE A 1 90 ? 7.09 -13.445 13.383 1 77.25 90 ILE A CA 1
ATOM 723 C C . ILE A 1 90 ? 8.484 -13.031 13.852 1 77.25 90 ILE A C 1
ATOM 725 O O . ILE A 1 90 ? 9.477 -13.281 13.156 1 77.25 90 ILE A O 1
ATOM 729 N N . GLY A 1 91 ? 8.453 -12.133 14.82 1 65.81 91 GLY A N 1
ATOM 730 C CA . GLY A 1 91 ? 9.727 -11.734 15.391 1 65.81 91 GLY A CA 1
ATOM 731 C C . GLY A 1 91 ? 10.328 -12.781 16.312 1 65.81 91 GLY A C 1
ATOM 732 O O . GLY A 1 91 ? 9.789 -13.883 16.438 1 65.81 91 GLY A O 1
ATOM 733 N N . GLY A 1 92 ? 11.586 -12.438 16.766 1 60.91 92 GLY A N 1
ATOM 734 C CA . GLY A 1 92 ? 12.312 -13.32 17.656 1 60.91 92 GLY A CA 1
ATOM 735 C C . GLY A 1 92 ? 11.555 -13.609 18.953 1 60.91 92 GLY A C 1
ATOM 736 O O . GLY A 1 92 ? 11.641 -14.719 19.484 1 60.91 92 GLY A O 1
ATOM 737 N N . ASP A 1 93 ? 10.891 -12.656 19.5 1 60.12 93 ASP A N 1
ATOM 738 C CA . ASP A 1 93 ? 10.234 -12.875 20.781 1 60.12 93 ASP A CA 1
ATOM 739 C C . ASP A 1 93 ? 8.836 -13.461 20.609 1 60.12 93 ASP A C 1
ATOM 741 O O . ASP A 1 93 ? 8.023 -13.438 21.531 1 60.12 93 ASP A O 1
ATOM 745 N N . GLU A 1 94 ? 8.539 -13.969 19.609 1 63.12 94 GLU A N 1
ATOM 746 C CA . GLU A 1 94 ? 7.266 -14.617 19.297 1 63.12 94 GLU A CA 1
ATOM 747 C C . GLU A 1 94 ? 6.141 -13.594 19.172 1 63.12 94 GLU A C 1
ATOM 749 O O . GLU A 1 94 ? 4.965 -13.961 19.141 1 63.12 94 GLU A O 1
ATOM 754 N N . HIS A 1 95 ? 6.559 -12.336 19.312 1 69.75 95 HIS A N 1
ATOM 755 C CA . HIS A 1 95 ? 5.527 -11.328 19.078 1 69.75 95 HIS A CA 1
ATOM 756 C C . HIS A 1 95 ? 5.191 -11.242 17.594 1 69.75 95 HIS A C 1
ATOM 758 O O . HIS A 1 95 ? 6.082 -11.32 16.734 1 69.75 95 HIS A O 1
ATOM 764 N N . GLU A 1 96 ? 3.816 -11.352 17.406 1 79.94 96 GLU A N 1
ATOM 765 C CA . GLU A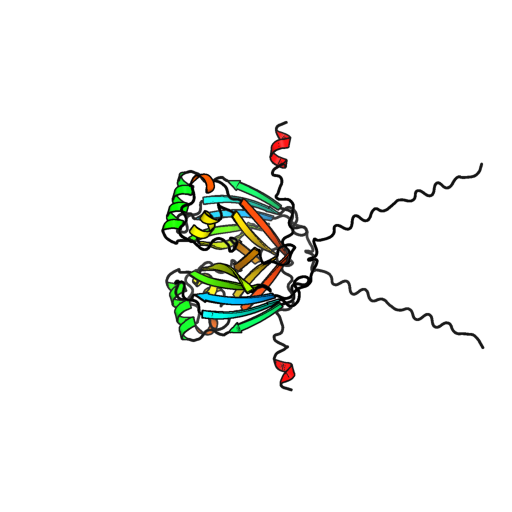 1 96 ? 3.35 -11.289 16.016 1 79.94 96 GLU A CA 1
ATOM 766 C C . GLU A 1 96 ? 2.793 -9.906 15.695 1 79.94 96 GLU A C 1
ATOM 768 O O . GLU A 1 96 ? 1.967 -9.367 16.438 1 79.94 96 GLU A O 1
ATOM 773 N N . ASP A 1 97 ? 3.428 -9.266 14.734 1 85.25 97 ASP A N 1
ATOM 774 C CA . ASP A 1 97 ? 2.822 -8.07 14.156 1 85.25 97 ASP A CA 1
ATOM 775 C C . ASP A 1 97 ? 2.039 -8.414 12.891 1 85.25 97 ASP A C 1
ATOM 777 O O . ASP A 1 97 ? 2.512 -9.18 12.047 1 85.25 97 ASP A O 1
ATOM 781 N N . VAL A 1 98 ? 0.835 -7.867 12.852 1 89.94 98 VAL A N 1
ATOM 782 C CA . VAL A 1 98 ? -0.018 -8.156 11.703 1 89.94 98 VAL A CA 1
ATOM 783 C C . VAL A 1 98 ? -0.315 -6.871 10.945 1 89.94 98 VAL A C 1
ATOM 785 O O . VAL A 1 98 ? -0.669 -5.852 11.539 1 89.94 98 VAL A O 1
ATOM 788 N N . PHE A 1 99 ? -0.129 -6.965 9.68 1 90.75 99 PHE A N 1
ATOM 789 C CA . PHE A 1 99 ? -0.466 -5.871 8.773 1 90.75 99 PHE A CA 1
ATOM 790 C C . PHE A 1 99 ? -1.482 -6.328 7.73 1 90.75 99 PHE A C 1
ATOM 792 O O . PHE A 1 99 ? -1.401 -7.445 7.223 1 90.75 99 PHE A O 1
ATOM 799 N N . LYS A 1 100 ? -2.363 -5.379 7.441 1 91.56 100 LYS A N 1
ATOM 800 C CA . LYS A 1 100 ? -3.35 -5.68 6.406 1 91.56 100 LYS A CA 1
ATOM 801 C C . LYS A 1 100 ? -3.301 -4.645 5.285 1 91.56 100 LYS A C 1
ATOM 803 O O . LYS A 1 100 ? -3.133 -3.451 5.539 1 91.56 100 LYS A O 1
ATOM 808 N N . SER A 1 101 ? -3.412 -5.121 4.109 1 93.44 101 SER A N 1
ATOM 809 C CA . SER A 1 101 ? -3.445 -4.277 2.918 1 93.44 101 SER A CA 1
ATOM 810 C C . SER A 1 101 ? -4.516 -4.75 1.94 1 93.44 101 SER A C 1
ATOM 812 O O . SER A 1 101 ? -4.902 -5.922 1.948 1 93.44 101 SER A O 1
ATOM 814 N N . TYR A 1 102 ? -4.922 -3.805 1.127 1 93.5 102 TYR A N 1
ATOM 815 C CA . TYR A 1 102 ? -6.07 -4.082 0.271 1 93.5 102 TYR A CA 1
ATOM 816 C C . TYR A 1 102 ? -5.859 -3.51 -1.126 1 93.5 102 TYR A C 1
ATOM 818 O O . TYR A 1 102 ? -5.328 -2.406 -1.277 1 93.5 102 TYR A O 1
ATOM 826 N N . VAL A 1 103 ? -6.328 -4.242 -2.088 1 94.5 103 VAL A N 1
ATOM 827 C CA . VAL A 1 103 ? -6.43 -3.742 -3.455 1 94.5 103 VAL A CA 1
ATOM 828 C C . VAL A 1 103 ? -7.742 -4.207 -4.078 1 94.5 103 VAL A C 1
ATOM 830 O O . VAL A 1 103 ? -8.289 -5.246 -3.693 1 94.5 103 VAL A O 1
ATOM 833 N N . LYS A 1 104 ? -8.25 -3.383 -4.992 1 93.06 104 LYS A N 1
ATOM 834 C CA . LYS A 1 104 ? -9.414 -3.885 -5.719 1 93.06 104 LYS A CA 1
ATOM 835 C C . LYS A 1 104 ? -9.094 -5.195 -6.434 1 93.06 104 LYS A C 1
ATOM 837 O O . LYS A 1 104 ? -8.07 -5.305 -7.109 1 93.06 104 LYS A O 1
ATOM 842 N N . ALA A 1 105 ? -10.016 -6.109 -6.285 1 94.38 105 ALA A N 1
ATOM 843 C CA . ALA A 1 105 ? -9.781 -7.418 -6.891 1 94.38 105 ALA A CA 1
ATOM 844 C C . ALA A 1 105 ? -9.688 -7.309 -8.414 1 94.38 105 ALA A C 1
ATOM 846 O O . ALA A 1 105 ? -8.906 -8.023 -9.039 1 94.38 105 ALA A O 1
ATOM 847 N N . CYS A 1 106 ? -10.516 -6.43 -8.945 1 94 106 CYS A N 1
ATOM 848 C CA . CYS A 1 106 ? -10.5 -6.293 -10.398 1 94 106 CYS A CA 1
ATOM 849 C C . CYS A 1 106 ? -9.156 -5.746 -10.875 1 94 106 CYS A C 1
ATOM 851 O O . CYS A 1 106 ? -8.688 -6.105 -11.953 1 94 106 CYS A O 1
ATOM 853 N N . MET A 1 107 ? -8.531 -4.883 -10.102 1 92.75 107 MET A N 1
ATOM 854 C CA . MET A 1 107 ? -7.207 -4.371 -10.453 1 92.75 107 MET A CA 1
ATOM 855 C C . MET A 1 107 ? -6.172 -5.492 -10.445 1 92.75 107 MET A C 1
ATOM 857 O O . MET A 1 107 ? -5.348 -5.59 -11.359 1 92.75 107 MET A O 1
ATOM 861 N N . LEU A 1 108 ? -6.23 -6.328 -9.43 1 94.31 108 LEU A N 1
ATOM 862 C CA . LEU A 1 108 ? -5.301 -7.449 -9.312 1 94.31 108 LEU A CA 1
ATOM 863 C C . LEU A 1 108 ? -5.492 -8.43 -10.469 1 94.31 108 LEU A C 1
ATOM 865 O O . LEU A 1 108 ? -4.52 -8.844 -11.102 1 94.31 108 LEU A O 1
ATOM 869 N N . ALA A 1 109 ? -6.707 -8.727 -10.773 1 94.25 109 ALA A N 1
ATOM 870 C CA . ALA A 1 109 ? -7.008 -9.656 -11.859 1 94.25 109 ALA A CA 1
ATOM 871 C C . ALA A 1 109 ? -6.543 -9.102 -13.203 1 94.25 109 ALA A C 1
ATOM 873 O O . ALA A 1 109 ? -5.895 -9.805 -13.984 1 94.25 109 ALA A O 1
ATOM 874 N N . GLU A 1 110 ? -6.812 -7.844 -13.414 1 92.19 110 GLU A N 1
ATOM 875 C CA . GLU A 1 110 ? -6.492 -7.23 -14.703 1 92.19 110 GLU A CA 1
ATOM 876 C C . GLU A 1 110 ? -4.984 -7.078 -14.883 1 92.19 110 GLU A C 1
ATOM 878 O O . GLU A 1 110 ? -4.496 -6.945 -16 1 92.19 110 GLU A O 1
ATOM 883 N N . SER A 1 111 ? -4.258 -7.051 -13.82 1 90.44 111 SER A N 1
ATOM 884 C CA . SER A 1 111 ? -2.803 -7.016 -13.883 1 90.44 111 SER A CA 1
ATOM 885 C C . SER A 1 111 ? -2.227 -8.414 -14.102 1 90.44 111 SER A C 1
ATOM 887 O O . SER A 1 111 ? -1.007 -8.586 -14.133 1 90.44 111 SER A O 1
ATOM 889 N N . GLU A 1 112 ? -3.096 -9.414 -14.148 1 92.31 112 GLU A N 1
ATOM 890 C CA . GLU A 1 112 ? -2.707 -10.812 -14.266 1 92.31 112 GLU A CA 1
ATOM 891 C C . GLU A 1 112 ? -1.854 -11.25 -13.078 1 92.31 112 GLU A C 1
ATOM 893 O O . GLU A 1 112 ? -0.796 -11.859 -13.258 1 92.31 112 GLU A O 1
ATOM 898 N N . MET A 1 113 ? -2.236 -10.828 -11.898 1 94.81 113 MET A N 1
ATOM 899 C CA . MET A 1 113 ? -1.697 -11.234 -10.609 1 94.81 113 MET A CA 1
ATOM 900 C C . MET A 1 113 ? -0.321 -10.617 -10.375 1 94.81 113 MET A C 1
ATOM 902 O O . MET A 1 113 ? 0.484 -11.164 -9.617 1 94.81 113 MET A O 1
ATOM 906 N N . THR A 1 114 ? -0.035 -9.539 -11.133 1 93.06 114 THR A N 1
ATOM 907 C CA . THR A 1 114 ? 1.208 -8.805 -10.914 1 93.06 114 THR A CA 1
ATOM 908 C C . THR A 1 114 ? 1.027 -7.738 -9.844 1 93.06 114 THR A C 1
ATOM 910 O O . THR A 1 114 ? 0.208 -6.832 -9.992 1 93.06 114 THR A O 1
ATOM 913 N N . ASP A 1 115 ? 1.776 -7.906 -8.703 1 93.5 115 ASP A N 1
ATOM 914 C CA . ASP A 1 115 ? 1.673 -6.938 -7.617 1 93.5 115 ASP A CA 1
ATOM 915 C C . ASP A 1 115 ? 3.047 -6.613 -7.035 1 93.5 115 ASP A C 1
ATOM 917 O O . ASP A 1 115 ? 4.051 -7.199 -7.441 1 93.5 115 ASP A O 1
ATOM 921 N N . GLN A 1 116 ? 3.064 -5.605 -6.285 1 92.12 116 GLN A N 1
ATOM 922 C CA . GLN A 1 116 ? 4.266 -5.188 -5.57 1 92.12 116 GLN A CA 1
ATOM 923 C C . GLN A 1 116 ? 4.004 -5.074 -4.07 1 92.12 116 GLN A C 1
ATOM 925 O O . GLN A 1 116 ? 2.98 -4.531 -3.652 1 92.12 116 GLN A O 1
ATOM 930 N N . LEU A 1 117 ? 4.906 -5.625 -3.34 1 93.75 117 LEU A N 1
ATOM 931 C CA . LEU A 1 117 ? 4.844 -5.504 -1.889 1 93.75 117 LEU A CA 1
ATOM 932 C C . LEU A 1 117 ? 5.914 -4.547 -1.375 1 93.75 117 LEU A C 1
ATOM 934 O O . LEU A 1 117 ? 7.086 -4.656 -1.75 1 93.75 117 LEU A O 1
ATOM 938 N N . SER A 1 118 ? 5.5 -3.621 -0.597 1 91.5 118 SER A N 1
ATOM 939 C CA . SER A 1 118 ? 6.422 -2.689 0.044 1 91.5 118 SER A CA 1
ATOM 940 C C . SER A 1 118 ? 6.488 -2.928 1.549 1 91.5 118 SER A C 1
ATOM 942 O O . SER A 1 118 ? 5.465 -2.906 2.234 1 91.5 118 SER A O 1
ATOM 944 N N . ILE A 1 119 ? 7.703 -3.115 1.964 1 90.31 119 ILE A N 1
ATOM 945 C CA . ILE A 1 119 ? 7.938 -3.342 3.387 1 90.31 119 ILE A CA 1
ATOM 946 C C . ILE A 1 119 ? 8.906 -2.291 3.922 1 90.31 119 ILE A C 1
ATOM 948 O O . ILE A 1 119 ? 9.984 -2.086 3.359 1 90.31 119 ILE A O 1
ATOM 952 N N . SER A 1 120 ? 8.531 -1.65 4.992 1 87.5 120 SER A N 1
ATOM 953 C CA . SER A 1 120 ? 9.398 -0.654 5.617 1 87.5 120 SER A CA 1
ATOM 954 C C . SER A 1 120 ? 9.852 -1.104 7 1 87.5 120 SER A C 1
ATOM 956 O O . SER A 1 120 ? 9.055 -1.614 7.785 1 87.5 120 SER A O 1
ATOM 958 N N . LEU A 1 121 ? 11.117 -0.88 7.23 1 84.94 121 LEU A N 1
ATOM 959 C CA . LEU A 1 121 ? 11.727 -1.253 8.508 1 84.94 121 LEU A CA 1
ATOM 960 C C . LEU A 1 121 ? 12.164 -0.016 9.281 1 84.94 121 LEU A C 1
ATOM 962 O O . LEU A 1 121 ? 12.641 0.957 8.688 1 84.94 121 LEU A O 1
ATOM 966 N N . ASP A 1 122 ? 12.039 -0.128 10.602 1 81.5 122 ASP A N 1
ATOM 967 C CA . ASP A 1 122 ? 12.641 0.927 11.414 1 81.5 122 ASP A CA 1
ATOM 968 C C . ASP A 1 122 ? 14.117 0.645 11.672 1 81.5 122 ASP A C 1
ATOM 970 O O . ASP A 1 122 ? 14.695 -0.28 11.086 1 81.5 122 ASP A O 1
ATOM 974 N N . TYR A 1 123 ? 14.719 1.463 12.562 1 78.12 123 TYR A N 1
ATOM 975 C CA . TYR A 1 123 ? 16.172 1.394 12.773 1 78.12 123 TYR A CA 1
ATOM 976 C C . TYR A 1 123 ? 16.547 0.123 13.523 1 78.12 123 TYR A C 1
ATOM 978 O O . TYR A 1 123 ? 17.719 -0.271 13.539 1 78.12 123 TYR A O 1
ATOM 986 N N . THR A 1 124 ? 15.602 -0.431 14.188 1 80.44 124 THR A N 1
ATOM 987 C CA . THR A 1 124 ? 15.891 -1.646 14.945 1 80.44 124 THR A CA 1
ATOM 988 C C . THR A 1 124 ? 15.617 -2.887 14.102 1 80.44 124 THR A C 1
ATOM 990 O O . THR A 1 124 ? 15.883 -4.008 14.531 1 80.44 124 THR A O 1
ATOM 993 N N . GLY A 1 125 ? 15.07 -2.66 12.883 1 80.62 125 GLY A N 1
ATOM 994 C CA . GLY A 1 125 ? 14.75 -3.789 12.023 1 80.62 125 GLY A CA 1
ATOM 995 C C . GLY A 1 125 ? 13.312 -4.254 12.156 1 80.62 125 GLY A C 1
ATOM 996 O O . GLY A 1 125 ? 12.93 -5.277 11.586 1 80.62 125 GLY A O 1
ATOM 997 N N . ARG A 1 126 ? 12.547 -3.539 12.906 1 83.81 126 ARG A N 1
ATOM 998 C CA . ARG A 1 126 ? 11.133 -3.871 13.031 1 83.81 126 ARG A CA 1
ATOM 999 C C . ARG A 1 126 ? 10.336 -3.342 11.836 1 83.81 126 ARG A C 1
ATOM 1001 O O . ARG A 1 126 ? 10.578 -2.225 11.375 1 83.81 126 ARG A O 1
ATOM 1008 N N . ILE A 1 127 ? 9.398 -4.164 11.422 1 87.19 127 ILE A N 1
ATOM 1009 C CA . ILE A 1 127 ? 8.547 -3.732 10.32 1 87.19 127 ILE A CA 1
ATOM 1010 C C . ILE A 1 127 ? 7.562 -2.672 10.812 1 87.19 127 ILE A C 1
ATOM 1012 O O . ILE A 1 127 ? 6.887 -2.869 11.828 1 87.19 127 ILE A O 1
ATOM 1016 N N . ILE A 1 128 ? 7.457 -1.596 10.109 1 84.81 128 ILE A N 1
ATOM 1017 C CA . ILE A 1 128 ? 6.555 -0.508 10.477 1 84.81 128 ILE A CA 1
ATOM 1018 C C . ILE A 1 128 ? 5.324 -0.538 9.57 1 84.81 128 ILE A C 1
ATOM 1020 O O . ILE A 1 128 ? 4.223 -0.186 10 1 84.81 128 ILE A O 1
ATOM 1024 N N . THR A 1 129 ? 5.543 -0.856 8.328 1 87.88 129 THR A N 1
ATOM 1025 C CA . THR A 1 129 ? 4.43 -0.927 7.391 1 87.88 129 THR A CA 1
ATOM 1026 C C . THR A 1 129 ? 4.656 -2.027 6.359 1 87.88 129 THR A C 1
ATOM 1028 O O . THR A 1 129 ? 5.801 -2.328 6.008 1 87.88 129 THR A O 1
ATOM 1031 N N . ALA A 1 130 ? 3.678 -2.627 5.922 1 92.12 130 ALA A N 1
ATOM 1032 C CA . ALA A 1 130 ? 3.652 -3.568 4.809 1 92.12 130 ALA A CA 1
ATOM 1033 C C . ALA A 1 130 ? 2.43 -3.34 3.924 1 92.12 130 ALA A C 1
ATOM 1035 O O . ALA A 1 130 ? 1.291 -3.453 4.387 1 92.12 130 ALA A O 1
ATOM 1036 N N . THR A 1 131 ? 2.688 -2.992 2.648 1 93.56 131 THR A N 1
ATOM 1037 C CA . THR A 1 131 ? 1.575 -2.648 1.769 1 93.56 131 THR A CA 1
ATOM 1038 C C . THR A 1 131 ? 1.722 -3.344 0.418 1 93.56 131 THR A C 1
ATOM 1040 O O . THR A 1 131 ? 2.838 -3.613 -0.03 1 93.56 131 THR A O 1
ATOM 1043 N N . MET A 1 132 ? 0.586 -3.598 -0.109 1 94.94 132 MET A N 1
ATOM 1044 C CA . MET A 1 132 ? 0.536 -4.164 -1.454 1 94.94 132 MET A CA 1
ATOM 1045 C C . MET A 1 132 ? -0.006 -3.146 -2.453 1 94.94 132 MET A C 1
ATOM 1047 O O . MET A 1 132 ? -0.907 -2.369 -2.127 1 94.94 132 MET A O 1
ATOM 1051 N N . GLY A 1 133 ? 0.605 -3.141 -3.633 1 92.31 133 GLY A N 1
ATOM 1052 C CA . GLY A 1 133 ? 0.136 -2.27 -4.699 1 92.31 133 GLY A CA 1
ATOM 1053 C C . GLY A 1 133 ? 0.148 -2.934 -6.062 1 92.31 133 GLY A C 1
ATOM 1054 O O . GLY A 1 133 ? 0.863 -3.916 -6.273 1 92.31 133 GLY A O 1
ATOM 1055 N N . VAL A 1 134 ? -0.764 -2.432 -6.867 1 90.31 134 VAL A N 1
ATOM 1056 C CA . VAL A 1 134 ? -0.835 -2.85 -8.266 1 90.31 134 VAL A CA 1
ATOM 1057 C C . VAL A 1 134 ? -0.569 -1.653 -9.18 1 90.31 134 VAL A C 1
ATOM 1059 O O . VAL A 1 134 ? -0.99 -0.533 -8.883 1 90.31 134 VAL A O 1
ATOM 1062 N N . ALA A 1 135 ? 0.254 -1.835 -10.172 1 77.38 135 ALA A N 1
ATOM 1063 C CA . ALA A 1 135 ? 0.627 -0.753 -11.078 1 77.38 135 ALA A CA 1
ATOM 1064 C C . ALA A 1 135 ? -0.598 -0.192 -11.797 1 77.38 135 ALA A C 1
ATOM 1066 O O . ALA A 1 135 ? -1.616 -0.874 -11.922 1 77.38 135 ALA A O 1
ATOM 1067 N N . SER A 1 136 ? -0.636 1.238 -12.07 1 63.69 136 SER A N 1
ATOM 1068 C CA . SER A 1 136 ? -1.637 2.182 -12.562 1 63.69 136 SER A CA 1
ATOM 1069 C C . SER A 1 136 ? -2.432 1.595 -13.719 1 63.69 136 SER A C 1
ATOM 1071 O O . SER A 1 136 ? -3.576 1.988 -13.961 1 63.69 136 SER A O 1
ATOM 1073 N N . THR A 1 137 ? -1.896 0.812 -14.453 1 60.03 137 THR A N 1
ATOM 1074 C CA . THR A 1 137 ? -2.576 0.528 -15.711 1 60.03 137 THR A CA 1
ATOM 1075 C C . THR A 1 137 ? -3.877 -0.232 -15.461 1 60.03 137 THR A C 1
ATOM 1077 O O . THR A 1 137 ? -4.723 -0.333 -16.359 1 60.03 137 THR A O 1
ATOM 1080 N N . SER A 1 138 ? -4.164 -0.531 -14.195 1 55.72 138 SER A N 1
ATOM 1081 C CA . SER A 1 138 ? -5.301 -1.428 -14.008 1 55.72 138 SER A CA 1
ATOM 1082 C C . SER A 1 138 ? -6.469 -0.707 -13.352 1 55.72 138 SER A C 1
ATOM 1084 O O . SER A 1 138 ? -6.551 -0.636 -12.117 1 55.72 138 SER A O 1
ATOM 1086 N N . THR A 1 139 ? -7.41 0.034 -14.18 1 64.56 139 THR A N 1
ATOM 1087 C CA . THR A 1 139 ? -8.477 0.869 -13.633 1 64.56 139 THR A CA 1
ATOM 1088 C C . THR A 1 139 ? -9.805 0.122 -13.633 1 64.56 139 THR A C 1
ATOM 1090 O O . THR A 1 139 ? -10.867 0.737 -13.758 1 64.56 139 THR A O 1
ATOM 1093 N N . CYS A 1 140 ? -9.75 -1.207 -13.367 1 78.12 140 CYS A N 1
ATOM 1094 C CA . CYS A 1 140 ? -10.992 -1.96 -13.289 1 78.12 140 CYS A CA 1
ATOM 1095 C C . CYS A 1 140 ? -11.914 -1.612 -14.453 1 78.12 140 CYS A C 1
ATOM 1097 O O . CYS A 1 140 ? -13.008 -1.078 -14.25 1 78.12 140 CYS A O 1
ATOM 1099 N N . GLU A 1 141 ? -11.547 -1.863 -15.602 1 74.31 141 GLU A N 1
ATOM 1100 C CA . GLU A 1 141 ? -12.289 -1.55 -16.812 1 74.31 141 GLU A CA 1
ATOM 1101 C C . GLU A 1 141 ? -13.305 -2.643 -17.141 1 74.31 141 GLU A C 1
ATOM 1103 O O . GLU A 1 141 ? -14.008 -2.566 -18.156 1 74.31 141 GLU A O 1
ATOM 1108 N N . GLY A 1 142 ? -13.445 -3.564 -16.266 1 72.56 142 GLY A N 1
ATOM 1109 C CA . GLY A 1 142 ? -14.422 -4.621 -16.484 1 72.56 142 GLY A CA 1
ATOM 1110 C C . GLY A 1 142 ? -13.922 -5.699 -17.438 1 72.56 142 GLY A C 1
ATOM 1111 O O . GLY A 1 142 ? -14.727 -6.426 -18.031 1 72.56 142 GLY A O 1
ATOM 1112 N N . ALA A 1 143 ? -12.633 -5.75 -17.594 1 73.06 143 ALA A N 1
ATOM 1113 C CA . ALA A 1 143 ? -12.086 -6.77 -18.5 1 73.06 143 ALA A CA 1
ATOM 1114 C C . ALA A 1 143 ? -12.172 -8.156 -17.859 1 73.06 143 ALA A C 1
ATOM 1116 O O . ALA A 1 143 ? -11.961 -8.312 -16.656 1 73.06 143 ALA A O 1
ATOM 1117 N N . LEU A 1 144 ? -12.742 -8.992 -18.703 1 78.44 144 LEU A N 1
ATOM 1118 C CA . LEU A 1 144 ? -12.727 -10.375 -18.25 1 78.44 144 LEU A CA 1
ATOM 1119 C C . LEU A 1 144 ? -11.336 -10.992 -18.438 1 78.44 144 LEU A C 1
ATOM 1121 O O . LEU A 1 144 ? -10.82 -11.039 -19.547 1 78.44 144 LEU A O 1
ATOM 1125 N N . VAL A 1 145 ? -10.742 -11.312 -17.391 1 86.12 145 VAL A N 1
ATOM 1126 C CA . VAL A 1 145 ? -9.43 -11.953 -17.438 1 86.12 145 VAL A CA 1
ATOM 1127 C C . VAL A 1 145 ? -9.586 -13.469 -17.422 1 86.12 145 VAL A C 1
ATOM 1129 O O . VAL A 1 145 ? -10.289 -14.023 -16.578 1 86.12 145 VAL A O 1
ATOM 1132 N N . PRO A 1 146 ? -8.945 -14.141 -18.453 1 91.81 146 PRO A N 1
ATOM 1133 C CA . PRO A 1 146 ? -9.016 -15.602 -18.422 1 91.81 146 PRO A CA 1
ATOM 1134 C C . PRO A 1 146 ? -8.555 -16.203 -17.094 1 91.81 146 PRO A C 1
ATOM 1136 O O . PRO A 1 146 ? -7.586 -15.711 -16.5 1 91.81 146 PRO A O 1
ATOM 1139 N N . ILE A 1 147 ? -9.258 -17.203 -16.719 1 93.12 147 ILE A N 1
ATOM 1140 C CA . ILE A 1 147 ? -9.07 -17.812 -15.406 1 93.12 147 ILE A CA 1
ATOM 1141 C C . ILE A 1 147 ? -7.641 -18.328 -15.273 1 93.12 147 ILE A C 1
ATOM 1143 O O . ILE A 1 147 ? -7.074 -18.328 -14.18 1 93.12 147 ILE A O 1
ATOM 1147 N N . ASP A 1 148 ? -7.02 -18.766 -16.359 1 94 148 ASP A N 1
ATOM 1148 C CA . ASP A 1 148 ? -5.676 -19.328 -16.312 1 94 148 ASP A CA 1
ATOM 1149 C C . ASP A 1 148 ? -4.645 -18.266 -15.938 1 94 148 ASP A C 1
ATOM 1151 O O . ASP A 1 148 ? -3.566 -18.594 -15.438 1 94 148 ASP A O 1
ATOM 1155 N N . TYR A 1 149 ? -4.953 -17.016 -16.172 1 94.31 149 TYR A N 1
ATOM 1156 C CA . TYR A 1 149 ? -4.027 -15.938 -15.867 1 94.31 149 TYR A CA 1
ATOM 1157 C C . TYR A 1 149 ? -4.098 -15.555 -14.391 1 94.31 149 TYR A C 1
ATOM 1159 O O . TYR A 1 149 ? -3.312 -14.727 -13.914 1 94.31 149 TYR A O 1
ATOM 1167 N N . LEU A 1 150 ? -4.945 -16.203 -13.656 1 96.75 150 LEU A N 1
ATOM 1168 C CA . LEU A 1 150 ? -5.129 -15.883 -12.242 1 96.75 150 LEU A CA 1
ATOM 1169 C C . LEU A 1 150 ? -4.461 -16.922 -11.352 1 96.75 150 LEU A C 1
ATOM 1171 O O . LEU A 1 150 ? -4.629 -16.906 -10.133 1 96.75 150 LEU A O 1
ATOM 1175 N N . LYS A 1 151 ? -3.688 -17.781 -11.891 1 97 151 LYS A N 1
ATOM 1176 C CA . LYS A 1 151 ? -3.172 -18.938 -11.18 1 97 151 LYS A CA 1
ATOM 1177 C C . LYS A 1 151 ? -1.982 -18.562 -10.305 1 97 151 LYS A C 1
ATOM 1179 O O . LYS A 1 151 ? -1.844 -19.078 -9.188 1 97 151 LYS A O 1
ATOM 1184 N N . GLN A 1 152 ? -1.149 -17.703 -10.836 1 97.12 152 GLN A N 1
ATOM 1185 C CA . GLN A 1 152 ? 0.124 -17.469 -10.164 1 97.12 152 GLN A CA 1
ATOM 1186 C C . GLN A 1 152 ? 0.367 -15.984 -9.93 1 97.12 152 GLN A C 1
ATOM 1188 O O . GLN A 1 152 ? 0.265 -15.18 -10.852 1 97.12 152 GLN A O 1
ATOM 1193 N N . PHE A 1 153 ? 0.744 -15.719 -8.641 1 97.19 153 PHE A N 1
ATOM 1194 C CA . PHE A 1 153 ? 1.171 -14.359 -8.336 1 97.19 153 PHE A CA 1
ATOM 1195 C C . PHE A 1 153 ? 2.537 -14.07 -8.945 1 97.19 153 PHE A C 1
ATOM 1197 O O . PHE A 1 153 ? 3.424 -14.93 -8.93 1 97.19 153 PHE A O 1
ATOM 1204 N N . VAL A 1 154 ? 2.67 -12.914 -9.547 1 95.19 154 VAL A N 1
ATOM 1205 C CA . VAL A 1 154 ? 3.955 -12.344 -9.945 1 95.19 154 VAL A CA 1
ATOM 1206 C C . VAL A 1 154 ? 4.27 -11.133 -9.07 1 95.19 154 VAL A C 1
ATOM 1208 O O . VAL A 1 154 ? 3.838 -10.016 -9.375 1 95.19 154 VAL A O 1
ATOM 1211 N N . THR A 1 155 ? 5.031 -11.344 -8.008 1 95.12 155 THR A N 1
ATOM 1212 C CA . THR A 1 155 ? 5.191 -10.344 -6.961 1 95.12 155 THR A CA 1
ATOM 1213 C C . THR A 1 155 ? 6.637 -9.867 -6.875 1 95.12 155 THR A C 1
ATOM 1215 O O . THR A 1 155 ? 7.566 -10.68 -6.91 1 95.12 155 THR A O 1
ATOM 1218 N N . SER A 1 156 ? 6.832 -8.586 -6.844 1 91.44 156 SER A N 1
ATOM 1219 C CA . SER A 1 156 ? 8.117 -8.008 -6.453 1 91.44 156 SER A CA 1
ATOM 1220 C C . SER A 1 156 ? 8.047 -7.41 -5.051 1 91.44 156 SER A C 1
ATOM 1222 O O . SER A 1 156 ? 7.027 -6.832 -4.668 1 91.44 156 SER A O 1
ATOM 1224 N N . VAL A 1 157 ? 9.141 -7.637 -4.273 1 92.25 157 VAL A N 1
ATOM 1225 C CA . VAL A 1 157 ? 9.18 -7.141 -2.898 1 92.25 157 VAL A CA 1
ATOM 1226 C C . VAL A 1 157 ? 10.234 -6.047 -2.773 1 92.25 157 VAL A C 1
ATOM 1228 O O . VAL A 1 157 ? 11.375 -6.223 -3.211 1 92.25 157 VAL A O 1
ATOM 1231 N N . HIS A 1 158 ? 9.75 -4.984 -2.217 1 88.06 158 HIS A N 1
ATOM 1232 C CA . HIS A 1 158 ? 10.664 -3.881 -1.941 1 88.06 158 HIS A CA 1
ATOM 1233 C C . HIS A 1 158 ? 10.805 -3.646 -0.441 1 88.06 158 HIS A C 1
ATOM 1235 O O . HIS A 1 158 ? 9.828 -3.344 0.242 1 88.06 158 HIS A O 1
ATOM 1241 N N . ILE A 1 159 ? 12.055 -3.783 0.001 1 88.62 159 ILE A N 1
ATOM 1242 C CA . ILE A 1 159 ? 12.336 -3.605 1.42 1 88.62 159 ILE A CA 1
ATOM 1243 C C . ILE A 1 159 ? 13.141 -2.326 1.628 1 88.62 159 ILE A C 1
ATOM 1245 O O . ILE A 1 159 ? 14.156 -2.107 0.959 1 88.62 159 ILE A O 1
ATOM 1249 N N . ARG A 1 160 ? 12.68 -1.516 2.566 1 82.06 160 ARG A N 1
ATOM 1250 C CA . ARG A 1 160 ? 13.391 -0.262 2.801 1 82.06 160 ARG A CA 1
ATOM 1251 C C . ARG A 1 160 ? 13.555 0.001 4.293 1 82.06 160 ARG A C 1
ATOM 1253 O O . ARG A 1 160 ? 12.727 -0.42 5.102 1 82.06 160 ARG A O 1
ATOM 1260 N N . HIS A 1 161 ? 14.602 0.756 4.473 1 78.5 161 HIS A N 1
ATOM 1261 C CA . HIS A 1 161 ? 14.836 1.224 5.832 1 78.5 161 HIS A CA 1
ATOM 1262 C C . HIS A 1 161 ? 14.281 2.627 6.039 1 78.5 161 HIS A C 1
ATOM 1264 O O . HIS A 1 161 ? 14.5 3.514 5.211 1 78.5 161 HIS A O 1
ATOM 1270 N N . SER A 1 162 ? 13.273 2.689 6.785 1 68.31 162 SER A N 1
ATOM 1271 C CA . SER A 1 162 ? 12.688 4.004 7.012 1 68.31 162 SER A CA 1
ATOM 1272 C C . SER A 1 162 ? 13.57 4.863 7.906 1 68.31 162 SER A C 1
ATOM 1274 O O . SER A 1 162 ? 14.117 4.375 8.898 1 68.31 162 SER A O 1
ATOM 1276 N N . ALA A 1 163 ? 14.375 5.809 7.285 1 52.5 163 ALA A N 1
ATOM 1277 C CA . ALA A 1 163 ? 15.156 6.754 8.07 1 52.5 163 ALA A CA 1
ATOM 1278 C C . ALA A 1 163 ? 14.281 7.477 9.094 1 52.5 163 ALA A C 1
ATOM 1280 O O . ALA A 1 163 ? 13.078 7.656 8.875 1 52.5 163 ALA A O 1
ATOM 1281 N N . ILE A 1 164 ? 14.438 7.273 10.406 1 47.56 164 ILE A N 1
ATOM 1282 C CA . ILE A 1 164 ? 13.859 8.281 11.289 1 47.56 164 ILE A CA 1
ATOM 1283 C C . ILE A 1 164 ? 14.039 9.672 10.672 1 47.56 164 ILE A C 1
ATOM 1285 O O . ILE A 1 164 ? 15.117 10.258 10.75 1 47.56 164 ILE A O 1
ATOM 1289 N N . GLY A 1 165 ? 14.031 9.836 9.484 1 40.38 165 GLY A N 1
ATOM 1290 C CA . GLY A 1 165 ? 14.258 11.234 9.156 1 40.38 165 GLY A CA 1
ATOM 1291 C C . GLY A 1 165 ? 13.484 12.188 10.039 1 40.38 165 GLY A C 1
ATOM 1292 O O . GLY A 1 165 ? 12.547 11.789 10.727 1 40.38 165 GLY A O 1
ATOM 1293 N N . PRO A 1 166 ? 14.102 13.375 10.352 1 36.94 166 PRO A N 1
ATOM 1294 C CA . PRO A 1 166 ? 13.422 14.477 11.039 1 36.94 166 PRO A CA 1
ATOM 1295 C C . PRO A 1 166 ? 11.984 14.672 10.555 1 36.94 166 PRO A C 1
ATOM 1297 O O . PRO A 1 166 ? 11.68 14.406 9.391 1 36.94 166 PRO A O 1
ATOM 1300 N N . THR A 1 167 ? 10.898 14.195 11.227 1 38.72 167 THR A N 1
ATOM 1301 C CA . THR A 1 167 ? 9.586 14.773 10.961 1 38.72 167 THR A CA 1
ATOM 1302 C C . THR A 1 167 ? 9.719 16.109 10.227 1 38.72 167 THR A C 1
ATOM 1304 O O . THR A 1 167 ? 10.539 16.938 10.602 1 38.72 167 THR A O 1
ATOM 1307 N N . PRO A 1 168 ? 9.375 16.297 9.008 1 35.94 168 PRO A N 1
ATOM 1308 C CA . PRO A 1 168 ? 9.383 17.641 8.422 1 35.94 168 PRO A CA 1
ATOM 1309 C C . PRO A 1 168 ? 9.008 18.734 9.422 1 35.94 168 PRO A C 1
ATOM 1311 O O . PRO A 1 168 ? 8.039 18.578 10.172 1 35.94 168 PRO A O 1
ATOM 1314 N N . ASP A 1 169 ? 9.922 19.406 10.117 1 34.97 169 ASP A N 1
ATOM 1315 C CA . ASP A 1 169 ? 9.703 20.75 10.672 1 34.97 169 ASP A CA 1
ATOM 1316 C C . ASP A 1 169 ? 8.93 21.625 9.688 1 34.97 169 ASP A C 1
ATOM 1318 O O . ASP A 1 169 ? 9.422 21.906 8.586 1 34.97 169 ASP A O 1
ATOM 1322 N N . THR A 1 170 ? 7.648 21.484 9.508 1 35.88 170 THR A N 1
ATOM 1323 C CA . THR A 1 170 ? 6.871 22.609 9.023 1 35.88 170 THR A CA 1
ATOM 1324 C C . THR A 1 170 ? 7.555 23.922 9.367 1 35.88 170 THR A C 1
ATOM 1326 O O . THR A 1 170 ? 7.242 24.547 10.391 1 35.88 170 THR A O 1
ATOM 1329 N N . ALA A 1 171 ? 8.797 23.906 9.766 1 34.41 171 ALA A N 1
ATOM 1330 C CA . ALA A 1 171 ? 9.305 25.25 10.062 1 34.41 171 ALA A CA 1
ATOM 1331 C C . ALA A 1 171 ? 9.211 26.156 8.844 1 34.41 171 ALA A C 1
ATOM 1333 O O . ALA A 1 171 ? 9.508 27.344 8.93 1 34.41 171 ALA A O 1
ATOM 1334 N N . SER A 1 172 ? 9.336 25.562 7.57 1 34.59 172 SER A N 1
ATOM 1335 C CA . SER A 1 172 ? 9.477 26.688 6.66 1 34.59 172 SER A CA 1
ATOM 1336 C C . SER A 1 172 ? 8.242 27.594 6.699 1 34.59 172 SER A C 1
ATOM 1338 O O . SER A 1 172 ? 8.117 28.516 5.898 1 34.59 172 SER A O 1
ATOM 1340 N N . TYR A 1 173 ? 7.113 27.078 7.195 1 31.73 173 TYR A N 1
ATOM 1341 C CA . TYR A 1 173 ? 6.043 28.047 7.031 1 31.73 173 TYR A CA 1
ATOM 1342 C C . TYR A 1 173 ? 6.32 29.312 7.848 1 31.73 173 TYR A C 1
ATOM 1344 O O . TYR A 1 173 ? 5.832 30.391 7.52 1 31.73 173 TYR A O 1
ATOM 1352 N N . ILE A 1 174 ? 6.824 29.125 9.062 1 32.91 174 ILE A N 1
ATOM 1353 C CA . ILE A 1 174 ? 6.676 30.281 9.938 1 32.91 174 ILE A CA 1
ATOM 1354 C C . ILE A 1 174 ? 7.684 31.359 9.539 1 32.91 174 ILE A C 1
ATOM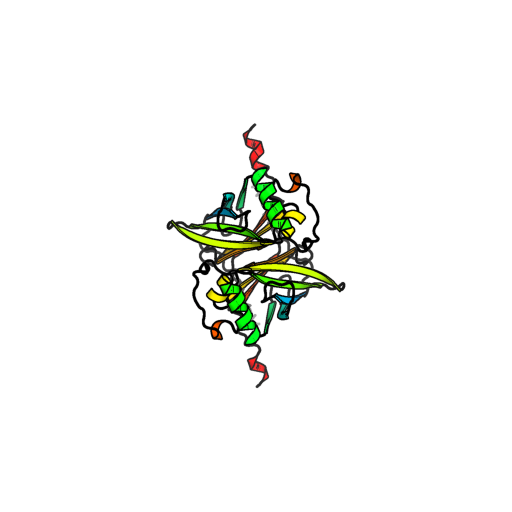 1356 O O . ILE A 1 174 ? 7.605 32.5 10.008 1 32.91 174 ILE A O 1
ATOM 1360 N N . GLU A 1 175 ? 8.797 30.953 8.891 1 35.19 175 GLU A N 1
ATOM 1361 C CA . GLU A 1 175 ? 9.711 32.094 8.969 1 35.19 175 GLU A CA 1
ATOM 1362 C C . GLU A 1 175 ? 9.203 33.25 8.133 1 35.19 175 GLU A C 1
ATOM 1364 O O . GLU A 1 175 ? 9.648 34.406 8.312 1 35.19 175 GLU A O 1
ATOM 1369 N N . LYS A 1 176 ? 8.508 33 7.055 1 34.31 176 LYS A N 1
ATOM 1370 C CA . LYS A 1 176 ? 8.422 34.281 6.316 1 34.31 176 LYS A CA 1
ATOM 1371 C C . LYS A 1 176 ? 7.473 35.25 7.008 1 34.31 176 LYS A C 1
ATOM 1373 O O . LYS A 1 176 ? 7.219 36.344 6.496 1 34.31 176 LYS A O 1
ATOM 1378 N N . LEU A 1 177 ? 6.57 34.781 7.914 1 31.41 177 LEU A N 1
ATOM 1379 C CA . LEU A 1 177 ? 5.777 35.938 8.32 1 31.41 177 LEU A CA 1
ATOM 1380 C C . LEU A 1 177 ? 6.594 36.875 9.203 1 31.41 177 LEU A C 1
ATOM 1382 O O . LEU A 1 177 ? 6.102 37.938 9.633 1 31.41 177 LEU A O 1
ATOM 1386 N N . GLU A 1 178 ? 7.898 36.469 9.523 1 29.73 178 GLU A N 1
ATOM 1387 C CA . GLU A 1 178 ? 8.43 37.688 10.109 1 29.73 178 GLU A CA 1
ATOM 1388 C C . GLU A 1 178 ? 9.039 38.594 9.039 1 29.73 178 GLU A C 1
ATOM 1390 O O . GLU A 1 178 ? 9.586 38.125 8.047 1 29.73 178 GLU A O 1
ATOM 1395 N N . MET B 1 1 ? 73.062 -12.547 -8.75 1 36.56 1 MET B N 1
ATOM 1396 C CA . MET B 1 1 ? 71.812 -13.047 -8.281 1 36.56 1 MET B CA 1
ATOM 1397 C C . MET B 1 1 ? 70.812 -11.906 -8.031 1 36.56 1 MET B C 1
ATOM 1399 O O . MET B 1 1 ? 70.938 -11.195 -7.031 1 36.56 1 MET B O 1
ATOM 1403 N N . THR B 1 2 ? 70.438 -11.062 -9.117 1 48.09 2 THR B N 1
ATOM 1404 C CA . THR B 1 2 ? 69.5 -9.938 -9.281 1 48.09 2 THR B CA 1
ATOM 1405 C C . THR B 1 2 ? 68.125 -10.32 -8.844 1 48.09 2 THR B C 1
ATOM 1407 O O . THR B 1 2 ? 67.562 -11.297 -9.336 1 48.09 2 THR B O 1
ATOM 1410 N N . LEU B 1 3 ? 67.75 -10.086 -7.543 1 44.38 3 LEU B N 1
ATOM 1411 C CA . LEU B 1 3 ? 66.438 -10.18 -6.91 1 44.38 3 LEU B CA 1
ATOM 1412 C C . LEU B 1 3 ? 65.375 -9.43 -7.719 1 44.38 3 LEU B C 1
ATOM 1414 O O . LEU B 1 3 ? 65.438 -8.211 -7.863 1 44.38 3 LEU B O 1
ATOM 1418 N N . LEU B 1 4 ? 64.812 -10.016 -8.812 1 45.28 4 LEU B N 1
ATOM 1419 C CA . LEU B 1 4 ? 63.656 -9.539 -9.555 1 45.28 4 LEU B CA 1
ATOM 1420 C C . LEU B 1 4 ? 62.438 -9.344 -8.625 1 45.28 4 LEU B C 1
ATOM 1422 O O . LEU B 1 4 ? 61.969 -10.312 -8.023 1 45.28 4 LEU B O 1
ATOM 1426 N N . TYR B 1 5 ? 62.406 -8.195 -7.859 1 45.72 5 TYR B N 1
ATOM 1427 C CA . TYR B 1 5 ? 61.188 -7.785 -7.141 1 45.72 5 TYR B CA 1
ATOM 1428 C C . TYR B 1 5 ? 60 -7.781 -8.055 1 45.72 5 TYR B C 1
ATOM 1430 O O . TYR B 1 5 ? 59.938 -7.039 -9.039 1 45.72 5 TYR B O 1
ATOM 1438 N N . ALA B 1 6 ? 59.312 -8.953 -8.32 1 46.06 6 ALA B N 1
ATOM 1439 C CA . ALA B 1 6 ? 58 -9.031 -8.984 1 46.06 6 ALA B CA 1
ATOM 1440 C C . ALA B 1 6 ? 56.969 -8.133 -8.289 1 46.06 6 ALA B C 1
ATOM 1442 O O . ALA B 1 6 ? 56.656 -8.344 -7.121 1 46.06 6 ALA B O 1
ATOM 1443 N N . PHE B 1 7 ? 56.938 -6.828 -8.609 1 48.66 7 PHE B N 1
ATOM 1444 C CA . PHE B 1 7 ? 55.844 -5.938 -8.227 1 48.66 7 PHE B CA 1
ATOM 1445 C C . PHE B 1 7 ? 54.5 -6.523 -8.625 1 48.66 7 PHE B C 1
ATOM 1447 O O . PHE B 1 7 ? 54.219 -6.652 -9.812 1 48.66 7 PHE B O 1
ATOM 1454 N N . VAL B 1 8 ? 53.969 -7.527 -7.875 1 47.84 8 VAL B N 1
ATOM 1455 C CA . VAL B 1 8 ? 52.562 -7.969 -8.055 1 47.84 8 VAL B CA 1
ATOM 1456 C C . VAL B 1 8 ? 51.625 -6.766 -8 1 47.84 8 VAL B C 1
ATOM 1458 O O . VAL B 1 8 ? 51.531 -6.105 -6.961 1 47.84 8 VAL B O 1
ATOM 1461 N N . LEU B 1 9 ? 51.406 -6.016 -9.078 1 45.62 9 LEU B N 1
ATOM 1462 C CA . LEU B 1 9 ? 50.312 -5.059 -9.273 1 45.62 9 LEU B CA 1
ATOM 1463 C C . LEU B 1 9 ? 48.969 -5.688 -8.938 1 45.62 9 LEU B C 1
ATOM 1465 O O . LEU B 1 9 ? 48.5 -6.551 -9.672 1 45.62 9 LEU B O 1
ATOM 1469 N N . THR B 1 10 ? 48.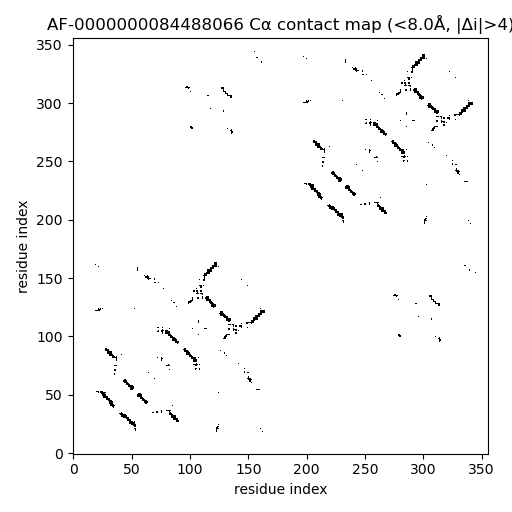688 -5.91 -7.656 1 47.75 10 THR B N 1
ATOM 1470 C CA . THR B 1 10 ? 47.312 -6.262 -7.27 1 47.75 10 THR B CA 1
ATOM 1471 C C . THR B 1 10 ? 46.344 -5.238 -7.805 1 47.75 10 THR B C 1
ATOM 1473 O O . THR B 1 10 ? 46.344 -4.078 -7.387 1 47.75 10 THR B O 1
ATOM 1476 N N . CYS B 1 11 ? 45.844 -5.355 -9.031 1 47.03 11 CYS B N 1
ATOM 1477 C CA . CYS B 1 11 ? 44.688 -4.664 -9.578 1 47.03 11 CYS B CA 1
ATOM 1478 C C . CYS B 1 11 ? 43.469 -4.824 -8.664 1 47.03 11 CYS B C 1
ATOM 1480 O O . CYS B 1 11 ? 42.875 -5.902 -8.586 1 47.03 11 CYS B O 1
ATOM 1482 N N . PHE B 1 12 ? 43.438 -4.164 -7.492 1 45.44 12 PHE B N 1
ATOM 1483 C CA . PHE B 1 12 ? 42.188 -3.99 -6.758 1 45.44 12 PHE B CA 1
ATOM 1484 C C . PHE B 1 12 ? 41.094 -3.496 -7.68 1 45.44 12 PHE B C 1
ATOM 1486 O O . PHE B 1 12 ? 41.062 -2.316 -8.039 1 45.44 12 PHE B O 1
ATOM 1493 N N . PHE B 1 13 ? 40.562 -4.426 -8.578 1 46.84 13 PHE B N 1
ATOM 1494 C CA . PHE B 1 13 ? 39.281 -4.168 -9.258 1 46.84 13 PHE B CA 1
ATOM 1495 C C . PHE B 1 13 ? 38.219 -3.721 -8.273 1 46.84 13 PHE B C 1
ATOM 1497 O O . PHE B 1 13 ? 37.688 -4.531 -7.504 1 46.84 13 PHE B O 1
ATOM 1504 N N . LEU B 1 14 ? 38.125 -2.475 -7.801 1 43.12 14 LEU B N 1
ATOM 1505 C CA . LEU B 1 14 ? 37 -1.851 -7.148 1 43.12 14 LEU B CA 1
ATOM 1506 C C . LEU B 1 14 ? 35.719 -2.051 -7.973 1 43.12 14 LEU B C 1
ATOM 1508 O O . LEU B 1 14 ? 35.562 -1.422 -9.016 1 43.12 14 LEU B O 1
ATOM 1512 N N . LEU B 1 15 ? 35.156 -3.264 -7.957 1 39.06 15 LEU B N 1
ATOM 1513 C CA . LEU B 1 15 ? 33.781 -3.398 -8.414 1 39.06 15 LEU B CA 1
ATOM 1514 C C . LEU B 1 15 ? 32.875 -2.363 -7.746 1 39.06 15 LEU B C 1
ATOM 1516 O O . LEU B 1 15 ? 32.531 -2.498 -6.566 1 39.06 15 LEU B O 1
ATOM 1520 N N . LYS B 1 16 ? 32.812 -1.138 -8.25 1 43 16 LYS B N 1
ATOM 1521 C CA . LYS B 1 16 ? 31.797 -0.153 -7.906 1 43 16 LYS B CA 1
ATOM 1522 C C . LYS B 1 16 ? 30.406 -0.679 -8.219 1 43 16 LYS B C 1
ATOM 1524 O O . LYS B 1 16 ? 30.031 -0.796 -9.383 1 43 16 LYS B O 1
ATOM 1529 N N . ILE B 1 17 ? 29.812 -1.558 -7.402 1 39.38 17 ILE B N 1
ATOM 1530 C CA . ILE B 1 17 ? 28.375 -1.752 -7.477 1 39.38 17 ILE B CA 1
ATOM 1531 C C . ILE B 1 17 ? 27.672 -0.401 -7.629 1 39.38 17 ILE B C 1
ATOM 1533 O O . ILE B 1 17 ? 27.703 0.425 -6.711 1 39.38 17 ILE B O 1
ATOM 1537 N N . LYS B 1 18 ? 27.547 0.067 -8.898 1 41.16 18 LYS B N 1
ATOM 1538 C CA . LYS B 1 18 ? 26.781 1.272 -9.219 1 41.16 18 LYS B CA 1
ATOM 1539 C C . LYS B 1 18 ? 25.312 1.11 -8.844 1 41.16 18 LYS B C 1
ATOM 1541 O O . LYS B 1 18 ? 24.625 0.253 -9.391 1 41.16 18 LYS B O 1
ATOM 1546 N N . ALA B 1 19 ? 24.906 1.402 -7.625 1 48.22 19 ALA B N 1
ATOM 1547 C CA . ALA B 1 19 ? 23.5 1.675 -7.359 1 48.22 19 ALA B CA 1
ATOM 1548 C C . ALA B 1 19 ? 22.844 2.402 -8.531 1 48.22 19 ALA B C 1
ATOM 1550 O O . ALA B 1 19 ? 23.422 3.338 -9.086 1 48.22 19 ALA B O 1
ATOM 1551 N N . SER B 1 20 ? 21.969 1.77 -9.273 1 52.91 20 SER B N 1
ATOM 1552 C CA . SER B 1 20 ? 21.297 2.414 -10.398 1 52.91 20 SER B CA 1
ATOM 1553 C C . SER B 1 20 ? 20.812 3.812 -10.023 1 52.91 20 SER B C 1
ATOM 1555 O O . SER B 1 20 ? 19.938 3.967 -9.164 1 52.91 20 SER B O 1
ATOM 1557 N N . GLN B 1 21 ? 21.703 4.699 -10.086 1 60.12 21 GLN B N 1
ATOM 1558 C CA . GLN B 1 21 ? 21.391 6.105 -9.867 1 60.12 21 GLN B CA 1
ATOM 1559 C C . GLN B 1 21 ? 20.562 6.668 -11.016 1 60.12 21 GLN B C 1
ATOM 1561 O O . GLN B 1 21 ? 20.734 6.262 -12.172 1 60.12 21 GLN B O 1
ATOM 1566 N N . ILE B 1 22 ? 19.438 7.195 -10.68 1 62.59 22 ILE B N 1
ATOM 1567 C CA . ILE B 1 22 ? 18.656 7.945 -11.656 1 62.59 22 ILE B CA 1
ATOM 1568 C C . ILE B 1 22 ? 19.578 8.898 -12.422 1 62.59 22 ILE B C 1
ATOM 1570 O O . ILE B 1 22 ? 20.359 9.633 -11.82 1 62.59 22 ILE B O 1
ATOM 1574 N N . GLU B 1 23 ? 19.75 8.734 -13.664 1 65.56 23 GLU B N 1
ATOM 1575 C CA . GLU B 1 23 ? 20.625 9.523 -14.523 1 65.56 23 GLU B CA 1
ATOM 1576 C C . GLU B 1 23 ? 20.297 11.008 -14.438 1 65.56 23 GLU B C 1
ATOM 1578 O O . GLU B 1 23 ? 21.188 11.852 -14.383 1 65.56 23 GLU B O 1
ATOM 1583 N N . TYR B 1 24 ? 18.938 11.359 -14.43 1 68.38 24 TYR B N 1
ATOM 1584 C CA . TYR B 1 24 ? 18.484 12.742 -14.359 1 68.38 24 TYR B CA 1
ATOM 1585 C C . TYR B 1 24 ? 17.75 13.008 -13.047 1 68.38 24 TYR B C 1
ATOM 1587 O O . TYR B 1 24 ? 16.891 12.234 -12.641 1 68.38 24 TYR B O 1
ATOM 1595 N N . ASP B 1 25 ? 18.312 13.984 -12.289 1 80.5 25 ASP B N 1
ATOM 1596 C CA . ASP B 1 25 ? 17.656 14.398 -11.055 1 80.5 25 ASP B CA 1
ATOM 1597 C C . ASP B 1 25 ? 16.5 15.359 -11.352 1 80.5 25 ASP B C 1
ATOM 1599 O O . ASP B 1 25 ? 16.703 16.578 -11.414 1 80.5 25 ASP B O 1
ATOM 1603 N N . GLY B 1 26 ? 15.336 14.82 -11.609 1 81.44 26 GLY B N 1
ATOM 1604 C CA . GLY B 1 26 ? 14.18 15.609 -11.992 1 81.44 26 GLY B CA 1
ATOM 1605 C C . GLY B 1 26 ? 13.234 15.891 -10.836 1 81.44 26 GLY B C 1
ATOM 1606 O O . GLY B 1 26 ? 13.555 15.594 -9.688 1 81.44 26 GLY B O 1
ATOM 1607 N N . TYR B 1 27 ? 12.289 16.75 -11.18 1 84.62 27 TYR B N 1
ATOM 1608 C CA . TYR B 1 27 ? 11.219 17.141 -10.273 1 84.62 27 TYR B CA 1
ATOM 1609 C C . TYR B 1 27 ? 9.891 16.516 -10.68 1 84.62 27 TYR B C 1
ATOM 1611 O O . TYR B 1 27 ? 9.688 16.188 -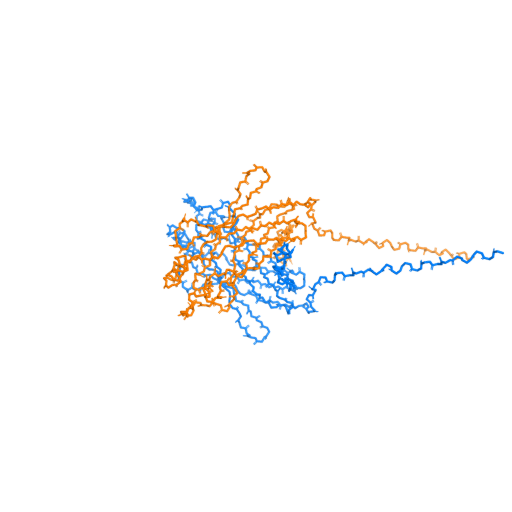11.852 1 84.62 27 TYR B O 1
ATOM 1619 N N . LEU B 1 28 ? 9.078 16.234 -9.594 1 88.56 28 LEU B N 1
ATOM 1620 C CA . LEU B 1 28 ? 7.766 15.68 -9.875 1 88.56 28 LEU B CA 1
ATOM 1621 C C . LEU B 1 28 ? 6.707 16.281 -8.953 1 88.56 28 LEU B C 1
ATOM 1623 O O . LEU B 1 28 ? 6.957 16.469 -7.766 1 88.56 28 LEU B O 1
ATOM 1627 N N . SER B 1 29 ? 5.574 16.641 -9.578 1 91.69 29 SER B N 1
ATOM 1628 C CA . SER B 1 29 ? 4.414 17.078 -8.805 1 91.69 29 SER B CA 1
ATOM 1629 C C . SER B 1 29 ? 3.344 15.992 -8.766 1 91.69 29 SER B C 1
ATOM 1631 O O . SER B 1 29 ? 2.914 15.492 -9.805 1 91.69 29 SER B O 1
ATOM 1633 N N . ILE B 1 30 ? 2.93 15.734 -7.574 1 94.31 30 ILE B N 1
ATOM 1634 C CA . ILE B 1 30 ? 1.953 14.672 -7.371 1 94.31 30 ILE B CA 1
ATOM 1635 C C . ILE B 1 30 ? 0.708 15.234 -6.691 1 94.31 30 ILE B C 1
ATOM 1637 O O . ILE B 1 30 ? 0.796 15.828 -5.617 1 94.31 30 ILE B O 1
ATOM 1641 N N . LYS B 1 31 ? -0.389 15.016 -7.336 1 96.12 31 LYS B N 1
ATOM 1642 C CA . LYS B 1 31 ? -1.665 15.414 -6.75 1 96.12 31 LYS B CA 1
ATOM 1643 C C . LYS B 1 31 ? -2.289 14.273 -5.953 1 96.12 31 LYS B C 1
ATOM 1645 O O . LYS B 1 31 ? -2.338 13.133 -6.426 1 96.12 31 LYS B O 1
ATOM 1650 N N . LEU B 1 32 ? -2.76 14.609 -4.727 1 97.31 32 LEU B N 1
ATOM 1651 C CA . LEU B 1 32 ? -3.473 13.648 -3.895 1 97.31 32 LEU B CA 1
ATOM 1652 C C . LEU B 1 32 ? -4.953 14 -3.799 1 97.31 32 LEU B C 1
ATOM 1654 O O . LEU B 1 32 ? -5.301 15.133 -3.457 1 97.31 32 LEU B O 1
ATOM 1658 N N . GLU B 1 33 ? -5.734 13.023 -4.133 1 97.19 33 GLU B N 1
ATOM 1659 C CA . GLU B 1 33 ? -7.18 13.117 -3.934 1 97.19 33 GLU B CA 1
ATOM 1660 C C . GLU B 1 33 ? -7.711 11.906 -3.18 1 97.19 33 GLU B C 1
ATOM 1662 O O . GLU B 1 33 ? -7.039 10.875 -3.094 1 97.19 33 GLU B O 1
ATOM 1667 N N . HIS B 1 34 ? -8.891 12.109 -2.545 1 97.44 34 HIS B N 1
ATOM 1668 C CA . HIS B 1 34 ? -9.422 10.945 -1.845 1 97.44 34 HIS B CA 1
ATOM 1669 C C . HIS B 1 34 ? -10.945 10.906 -1.911 1 97.44 34 HIS B C 1
ATOM 1671 O O . HIS B 1 34 ? -11.578 11.93 -2.174 1 97.44 34 HIS B O 1
ATOM 1677 N N . SER B 1 35 ? -11.453 9.727 -1.774 1 97 35 SER B N 1
ATOM 1678 C CA . SER B 1 35 ? -12.883 9.508 -1.61 1 97 35 SER B CA 1
ATOM 1679 C C . SER B 1 35 ? -13.227 9.141 -0.171 1 97 35 SER B C 1
ATOM 1681 O O . SER B 1 35 ? -12.609 8.242 0.408 1 97 35 SER B O 1
ATOM 1683 N N . LEU B 1 36 ? -14.227 9.789 0.409 1 96.88 36 LEU B N 1
ATOM 1684 C CA . LEU B 1 36 ? -14.602 9.617 1.808 1 96.88 36 LEU B CA 1
ATOM 1685 C C . LEU B 1 36 ? -16.016 9.039 1.923 1 96.88 36 LEU B C 1
ATOM 1687 O O . LEU B 1 36 ? -16.609 9.062 3.002 1 96.88 36 LEU B O 1
ATOM 1691 N N . ASP B 1 37 ? -16.562 8.57 0.84 1 92 37 ASP B N 1
ATOM 1692 C CA . ASP B 1 37 ? -17.922 8.039 0.889 1 92 37 ASP B CA 1
ATOM 1693 C C . ASP B 1 37 ? -17.984 6.656 0.248 1 92 37 ASP B C 1
ATOM 1695 O O . ASP B 1 37 ? -19.078 6.094 0.102 1 92 37 ASP B O 1
ATOM 1699 N N . GLY B 1 38 ? -16.906 6.191 -0.124 1 85.94 38 GLY B N 1
ATOM 1700 C CA . GLY B 1 38 ? -16.859 4.848 -0.681 1 85.94 38 GLY B CA 1
ATOM 1701 C C . GLY B 1 38 ? -17.188 4.805 -2.16 1 85.94 38 GLY B C 1
ATOM 1702 O O . GLY B 1 38 ? -17.188 3.732 -2.771 1 85.94 38 GLY B O 1
ATOM 1703 N N . ASN B 1 39 ? -17.422 5.953 -2.703 1 85.25 39 ASN B N 1
ATOM 1704 C CA . ASN B 1 39 ? -17.719 6.047 -4.129 1 85.25 39 ASN B CA 1
ATOM 1705 C C . ASN B 1 39 ? -16.562 6.691 -4.898 1 85.25 39 ASN B C 1
ATOM 1707 O O . ASN B 1 39 ? -15.5 6.961 -4.324 1 85.25 39 ASN B O 1
ATOM 1711 N N . ASP B 1 40 ? -16.609 6.742 -6.113 1 86.06 40 ASP B N 1
ATOM 1712 C CA . ASP B 1 40 ? -15.523 7.254 -6.938 1 86.06 40 ASP B CA 1
ATOM 1713 C C . ASP B 1 40 ? -15.641 8.766 -7.129 1 86.06 40 ASP B C 1
ATOM 1715 O O . ASP B 1 40 ? -15.406 9.273 -8.227 1 86.06 40 ASP B O 1
ATOM 1719 N N . VAL B 1 41 ? -16.125 9.43 -6.059 1 92.19 41 VAL B N 1
ATOM 1720 C CA . VAL B 1 41 ? -16.109 10.891 -6.016 1 92.19 41 VAL B CA 1
ATOM 1721 C C . VAL B 1 41 ? -14.938 11.367 -5.156 1 92.19 41 VAL B C 1
ATOM 1723 O O . VAL B 1 41 ? -14.875 11.062 -3.965 1 92.19 41 VAL B O 1
ATOM 1726 N N . TYR B 1 42 ? -14.109 12.156 -5.824 1 96.06 42 TYR B N 1
ATOM 1727 C CA . TYR B 1 42 ? -12.852 12.484 -5.172 1 96.06 42 TYR B CA 1
ATOM 1728 C C . TYR B 1 42 ? -12.797 13.969 -4.812 1 96.06 42 TYR B C 1
ATOM 1730 O O . TYR B 1 42 ? -13.273 14.812 -5.57 1 96.06 42 TYR B O 1
ATOM 1738 N N . THR B 1 43 ? -12.281 14.25 -3.668 1 97.25 43 THR B N 1
ATOM 1739 C CA . THR B 1 43 ? -11.984 15.609 -3.232 1 97.25 43 THR B CA 1
ATOM 1740 C C . THR B 1 43 ? -10.492 15.781 -2.951 1 97.25 43 THR B C 1
ATOM 1742 O O . THR B 1 43 ? -9.773 14.789 -2.795 1 97.25 43 THR B O 1
ATOM 1745 N N . ASP B 1 44 ? -10.117 17 -2.889 1 97.44 44 ASP B N 1
ATOM 1746 C CA . ASP B 1 44 ? -8.703 17.312 -2.752 1 97.44 44 ASP B CA 1
ATOM 1747 C C . ASP B 1 44 ? -8.188 16.953 -1.356 1 97.44 44 ASP B C 1
ATOM 1749 O O . ASP B 1 44 ? -8.836 17.281 -0.354 1 97.44 44 ASP B O 1
ATOM 1753 N N . ARG B 1 45 ? -7.039 16.266 -1.306 1 98 45 ARG B N 1
ATOM 1754 C CA . ARG B 1 45 ? -6.344 16.016 -0.05 1 98 45 ARG B CA 1
ATOM 1755 C C . ARG B 1 45 ? -5.078 16.859 0.06 1 98 45 ARG B C 1
ATOM 1757 O O . ARG B 1 45 ? -4.762 17.375 1.134 1 98 45 ARG B O 1
ATOM 1764 N N . GLY B 1 46 ? -4.355 16.938 -1.015 1 97.75 46 GLY B N 1
ATOM 1765 C CA . GLY B 1 46 ? -3.111 17.688 -0.959 1 97.75 46 GLY B CA 1
ATOM 1766 C C . GLY B 1 46 ? -2.209 17.438 -2.152 1 97.75 46 GLY B C 1
ATOM 1767 O O . GLY B 1 46 ? -2.68 17.031 -3.217 1 97.75 46 GLY B O 1
ATOM 1768 N N . ASN B 1 47 ? -0.917 17.797 -1.911 1 96.75 47 ASN B N 1
ATOM 1769 C CA . ASN B 1 47 ? 0.07 17.688 -2.98 1 96.75 47 ASN B CA 1
ATOM 1770 C C . ASN B 1 47 ? 1.453 17.344 -2.43 1 96.75 47 ASN B C 1
ATOM 1772 O O . ASN B 1 47 ? 1.845 17.844 -1.374 1 96.75 47 ASN B O 1
ATOM 1776 N N . ILE B 1 48 ? 2.053 16.484 -3.229 1 95.88 48 ILE B N 1
ATOM 1777 C CA . ILE B 1 48 ? 3.457 16.203 -2.953 1 95.88 48 ILE B CA 1
ATOM 1778 C C . ILE B 1 48 ? 4.328 16.781 -4.066 1 95.88 48 ILE B C 1
ATOM 1780 O O . ILE B 1 48 ? 4.047 16.578 -5.25 1 95.88 48 ILE B O 1
ATOM 1784 N N . THR B 1 49 ? 5.328 17.5 -3.693 1 93.25 49 THR B N 1
ATOM 1785 C CA . THR B 1 49 ? 6.348 17.938 -4.641 1 93.25 49 THR B CA 1
ATOM 1786 C C . THR B 1 49 ? 7.691 17.281 -4.332 1 93.25 49 THR B C 1
ATOM 1788 O O . THR B 1 49 ? 8.273 17.531 -3.277 1 93.25 49 THR B O 1
ATOM 1791 N N . ILE B 1 50 ? 8.078 16.438 -5.273 1 90.06 50 ILE B N 1
ATOM 1792 C CA . ILE B 1 50 ? 9.406 15.852 -5.148 1 90.06 50 ILE B CA 1
ATOM 1793 C C . ILE B 1 50 ? 10.445 16.766 -5.812 1 90.06 50 ILE B C 1
ATOM 1795 O O . ILE B 1 50 ? 10.43 16.938 -7.035 1 90.06 50 ILE B O 1
ATOM 1799 N N . GLN B 1 51 ? 11.352 17.266 -5.004 1 89.62 51 GLN B N 1
ATOM 1800 C CA . GLN B 1 51 ? 12.289 18.281 -5.469 1 89.62 51 GLN B CA 1
ATOM 1801 C C . GLN B 1 51 ? 13.508 17.641 -6.129 1 89.62 51 GLN B C 1
ATOM 1803 O O . GLN B 1 51 ? 14.164 18.25 -6.969 1 89.62 51 GLN B O 1
ATOM 1808 N N . SER B 1 52 ? 13.805 16.438 -5.707 1 85.94 52 SER B N 1
ATOM 1809 C CA . SER B 1 52 ? 14.898 15.656 -6.266 1 85.94 52 SER B CA 1
ATOM 1810 C C . SER B 1 52 ? 14.555 14.172 -6.309 1 85.94 52 SER B C 1
ATOM 1812 O O . SER B 1 52 ? 14.414 13.531 -5.27 1 85.94 52 SER B O 1
ATOM 1814 N N . LEU B 1 53 ? 14.492 13.664 -7.531 1 84.5 53 LEU B N 1
ATOM 1815 C CA . LEU B 1 53 ? 14.195 12.242 -7.684 1 84.5 53 LEU B CA 1
ATOM 1816 C C . LEU B 1 53 ? 15.344 11.383 -7.164 1 84.5 53 LEU B C 1
ATOM 1818 O O . LEU B 1 53 ? 15.133 10.258 -6.715 1 84.5 53 LEU B O 1
ATOM 1822 N N . ARG B 1 54 ? 16.406 11.938 -7.168 1 82.62 54 ARG B N 1
ATOM 1823 C CA . ARG B 1 54 ? 17.594 11.211 -6.73 1 82.62 54 ARG B CA 1
ATOM 1824 C C . ARG B 1 54 ? 17.672 11.148 -5.211 1 82.62 54 ARG B C 1
ATOM 1826 O O . ARG B 1 54 ? 17.844 10.07 -4.641 1 82.62 54 ARG B O 1
ATOM 1833 N N . SER B 1 55 ? 17.422 12.227 -4.527 1 82.5 55 SER B N 1
ATOM 1834 C CA . SER B 1 55 ? 17.578 12.273 -3.076 1 82.5 55 SER B CA 1
ATOM 1835 C C . SER B 1 55 ? 16.281 11.898 -2.377 1 82.5 55 SER B C 1
ATOM 1837 O O . SER B 1 55 ? 16.281 11.57 -1.189 1 82.5 55 SER B O 1
ATOM 1839 N N . GLY B 1 56 ? 15.242 12.062 -3.082 1 83.75 56 GLY B N 1
ATOM 1840 C CA . GLY B 1 56 ? 13.945 11.758 -2.496 1 83.75 56 GLY B CA 1
ATOM 1841 C C . GLY B 1 56 ? 13.422 12.859 -1.596 1 83.75 56 GLY B C 1
ATOM 1842 O O . GLY B 1 56 ? 12.516 12.633 -0.795 1 83.75 56 GLY B O 1
ATOM 1843 N N . VAL B 1 57 ? 14.094 14 -1.636 1 87.88 57 VAL B N 1
ATOM 1844 C CA . VAL B 1 57 ? 13.609 15.141 -0.86 1 87.88 57 VAL B CA 1
ATOM 1845 C C . VAL B 1 57 ? 12.266 15.609 -1.404 1 87.88 57 VAL B C 1
ATOM 1847 O O . VAL B 1 57 ? 12.094 15.766 -2.617 1 87.88 57 VAL B O 1
ATOM 1850 N N . TYR B 1 58 ? 11.297 15.789 -0.444 1 92.88 58 TYR B N 1
ATOM 1851 C CA . TYR B 1 58 ? 9.961 16.172 -0.89 1 92.88 58 TYR B CA 1
ATOM 1852 C C . TYR B 1 58 ? 9.344 17.188 0.056 1 92.88 58 TYR B C 1
ATOM 1854 O O . TYR B 1 58 ? 9.82 17.375 1.178 1 92.88 58 TYR B O 1
ATOM 1862 N N . THR B 1 59 ? 8.383 17.938 -0.474 1 95.12 59 THR B N 1
ATOM 1863 C CA . THR B 1 59 ? 7.477 18.75 0.341 1 95.12 59 THR B CA 1
ATOM 1864 C C . THR B 1 59 ? 6.047 18.234 0.232 1 95.12 59 THR B C 1
ATOM 1866 O O . THR B 1 59 ? 5.648 17.703 -0.81 1 95.12 59 THR B O 1
ATOM 1869 N N . LEU B 1 60 ? 5.34 18.297 1.352 1 96.31 60 LEU B N 1
ATOM 1870 C CA . LEU B 1 60 ? 3.971 17.797 1.418 1 96.31 60 LEU B CA 1
ATOM 1871 C C . LEU B 1 60 ? 3.023 18.875 1.934 1 96.31 60 LEU B C 1
ATOM 1873 O O . LEU B 1 60 ? 3.271 19.484 2.982 1 96.31 60 LEU B O 1
ATOM 1877 N N . GLN B 1 61 ? 2.066 19.188 1.123 1 96.81 61 GLN B N 1
ATOM 1878 C CA . GLN B 1 61 ? 0.979 20.078 1.523 1 96.81 61 GLN B CA 1
ATOM 1879 C C . GLN B 1 61 ? -0.345 19.312 1.598 1 96.81 61 GLN B C 1
ATOM 1881 O O . GLN B 1 61 ? -0.747 18.656 0.636 1 96.81 61 GLN B O 1
ATOM 1886 N N . GLN B 1 62 ? -0.99 19.422 2.768 1 97.12 62 GLN B N 1
ATOM 1887 C CA . GLN B 1 62 ? -2.268 18.734 2.93 1 97.12 62 GLN B CA 1
ATOM 1888 C C . GLN B 1 62 ? -3.312 19.656 3.551 1 97.12 62 GLN B C 1
ATOM 1890 O O . GLN B 1 62 ? -2.988 20.484 4.398 1 97.12 62 GLN B O 1
ATOM 1895 N N . LYS B 1 63 ? -4.508 19.438 3.145 1 96.5 63 LYS B N 1
ATOM 1896 C CA . LYS B 1 63 ? -5.633 20.219 3.652 1 96.5 63 LYS B CA 1
ATOM 1897 C C . LYS B 1 63 ? -6.301 19.516 4.832 1 96.5 63 LYS B C 1
ATOM 1899 O O . LYS B 1 63 ? -6.523 18.312 4.797 1 96.5 63 LYS B O 1
ATOM 1904 N N . PRO B 1 64 ? -6.641 20.344 5.883 1 97.81 64 PRO B N 1
ATOM 1905 C CA . PRO B 1 64 ? -7.453 19.719 6.93 1 97.81 64 PRO B CA 1
ATOM 1906 C C . PRO B 1 64 ? -8.844 19.328 6.438 1 97.81 64 PRO B C 1
ATOM 1908 O O . PRO B 1 64 ? -9.406 19.984 5.566 1 97.81 64 PRO B O 1
ATOM 1911 N N . LEU B 1 65 ? -9.297 18.281 7.066 1 98.19 65 LEU B N 1
ATOM 1912 C CA . LEU B 1 65 ? -10.641 17.859 6.691 1 98.19 65 LEU B CA 1
ATOM 1913 C C . LEU B 1 65 ? -11.688 18.797 7.293 1 98.19 65 LEU B C 1
ATOM 1915 O O . LEU B 1 65 ? -11.562 19.219 8.445 1 98.19 65 LEU B O 1
ATOM 1919 N N . SER B 1 66 ? -12.695 19.094 6.488 1 97.56 66 SER B N 1
ATOM 1920 C CA . SER B 1 66 ? -13.844 19.828 7.016 1 97.56 66 SER B CA 1
ATOM 1921 C C . SER B 1 66 ? -14.664 18.969 7.969 1 97.56 66 SER B C 1
ATOM 1923 O O . SER B 1 66 ? -14.453 17.75 8.055 1 97.56 66 SER B O 1
ATOM 1925 N N . THR B 1 67 ? -15.578 19.578 8.688 1 97.12 67 THR B N 1
ATOM 1926 C CA . THR B 1 67 ? -16.469 18.828 9.578 1 97.12 67 THR B CA 1
ATOM 1927 C C . THR B 1 67 ? -17.266 17.797 8.805 1 97.12 67 THR B C 1
ATOM 1929 O O . THR B 1 67 ? -17.438 16.656 9.266 1 97.12 67 THR B O 1
ATOM 1932 N N . GLU B 1 68 ? -17.719 18.219 7.672 1 96.88 68 GLU B N 1
ATOM 1933 C CA . GLU B 1 68 ? -18.5 17.297 6.84 1 96.88 68 GLU B CA 1
ATOM 1934 C C . GLU B 1 68 ? -17.656 16.094 6.414 1 96.88 68 GLU B C 1
ATOM 1936 O O . GLU B 1 68 ? -18.125 14.961 6.453 1 96.88 68 GLU B O 1
ATOM 1941 N N . GLU B 1 69 ? -16.5 16.359 6.004 1 97.5 69 GLU B N 1
ATOM 1942 C CA . GLU B 1 69 ? -15.617 15.289 5.559 1 97.5 69 GLU B CA 1
ATOM 1943 C C . GLU B 1 69 ? -15.266 14.344 6.707 1 97.5 69 GLU B C 1
ATOM 1945 O O . GLU B 1 69 ? -15.188 13.133 6.52 1 97.5 69 GLU B O 1
ATOM 1950 N N . ARG B 1 70 ? -15.047 14.891 7.875 1 97.69 70 ARG B N 1
ATOM 1951 C CA . ARG B 1 70 ? -14.766 14.078 9.047 1 97.69 70 ARG B CA 1
ATOM 1952 C C . ARG B 1 70 ? -15.938 13.148 9.367 1 97.69 70 ARG B C 1
ATOM 1954 O O . ARG B 1 70 ? -15.742 11.984 9.703 1 97.69 70 ARG B O 1
ATOM 1961 N N . ASN B 1 71 ? -17.078 13.648 9.234 1 96.12 71 ASN B N 1
ATOM 1962 C CA . ASN B 1 71 ? -18.266 12.836 9.477 1 96.12 71 ASN B CA 1
ATOM 1963 C C . ASN B 1 71 ? -18.391 11.727 8.438 1 96.12 71 ASN B C 1
ATOM 1965 O O . ASN B 1 71 ? -18.812 10.609 8.773 1 96.12 71 ASN B O 1
ATOM 1969 N N . LYS B 1 72 ? -18.062 12.031 7.234 1 96.81 72 LYS B N 1
ATOM 1970 C CA . LYS B 1 72 ? -18.078 11 6.195 1 96.81 72 LYS B CA 1
ATOM 1971 C C . LYS B 1 72 ? -17.078 9.883 6.52 1 96.81 72 LYS B C 1
ATOM 1973 O O . LYS B 1 72 ? -17.406 8.703 6.379 1 96.81 72 LYS B O 1
ATOM 1978 N N . LEU B 1 73 ? -15.906 10.273 6.945 1 96.19 73 LEU B N 1
ATOM 1979 C CA . LEU B 1 73 ? -14.898 9.281 7.293 1 96.19 73 LEU B CA 1
ATOM 1980 C C . LEU B 1 73 ? -15.359 8.414 8.453 1 96.19 73 LEU B C 1
ATOM 1982 O O . LEU B 1 73 ? -15.172 7.199 8.445 1 96.19 73 LEU B O 1
ATOM 1986 N N . ARG B 1 74 ? -15.969 9.086 9.391 1 94.75 74 ARG B N 1
ATOM 1987 C CA . ARG B 1 74 ? -16.5 8.344 10.531 1 94.75 74 ARG B CA 1
ATOM 1988 C C . ARG B 1 74 ? -17.562 7.344 10.078 1 94.75 74 ARG B C 1
ATOM 1990 O O . ARG B 1 74 ? -17.594 6.207 10.547 1 94.75 74 ARG B O 1
ATOM 1997 N N . ALA B 1 75 ? -18.422 7.762 9.211 1 94.19 75 ALA B N 1
ATOM 1998 C CA . ALA B 1 75 ? -19.469 6.875 8.695 1 94.19 75 ALA B CA 1
ATOM 1999 C C . ALA B 1 75 ? -18.859 5.699 7.941 1 94.19 75 ALA B C 1
ATOM 2001 O O . ALA B 1 75 ? -19.297 4.559 8.094 1 94.19 75 ALA B O 1
ATOM 2002 N N . LEU B 1 76 ? -17.828 5.965 7.109 1 94.81 76 LEU B N 1
ATOM 2003 C CA . LEU B 1 76 ? -17.141 4.895 6.406 1 94.81 76 LEU B CA 1
ATOM 2004 C C . LEU B 1 76 ? -16.578 3.875 7.391 1 94.81 76 LEU B C 1
ATOM 2006 O O . LEU B 1 76 ? -16.688 2.666 7.172 1 94.81 76 LEU B O 1
ATOM 2010 N N . ALA B 1 77 ? -15.969 4.434 8.422 1 93.62 77 ALA B N 1
ATOM 2011 C CA . ALA B 1 77 ? -15.367 3.57 9.438 1 93.62 77 ALA B CA 1
ATOM 2012 C C . ALA B 1 77 ? -16.422 2.701 10.117 1 93.62 77 ALA B C 1
ATOM 2014 O O . ALA B 1 77 ? -16.203 1.503 10.312 1 93.62 77 ALA B O 1
ATOM 2015 N N . ALA B 1 78 ? -17.516 3.283 10.391 1 91.94 78 ALA B N 1
ATOM 2016 C CA . ALA B 1 78 ? -18.594 2.566 11.062 1 91.94 78 ALA B CA 1
ATOM 2017 C C . ALA B 1 78 ? -19.172 1.479 10.164 1 91.94 78 ALA B C 1
ATOM 2019 O O . ALA B 1 78 ? -19.609 0.431 10.648 1 91.94 78 ALA B O 1
ATOM 2020 N N . ASP B 1 79 ? -19.094 1.688 8.891 1 91.75 79 ASP B N 1
ATOM 2021 C CA . ASP B 1 79 ? -19.703 0.767 7.926 1 91.75 79 ASP B CA 1
ATOM 2022 C C . ASP B 1 79 ? -18.672 -0.261 7.445 1 91.75 79 ASP B C 1
ATOM 2024 O O . ASP B 1 79 ? -18.969 -1.058 6.547 1 91.75 79 ASP B O 1
ATOM 2028 N N . ASN B 1 80 ? -17.531 -0.224 8.008 1 89.69 80 ASN B N 1
ATOM 2029 C CA . ASN B 1 80 ? -16.469 -1.15 7.633 1 89.69 80 ASN B CA 1
ATOM 2030 C C . ASN B 1 80 ? -16.109 -1.022 6.156 1 89.69 80 ASN B C 1
ATOM 2032 O O . ASN B 1 80 ? -15.898 -2.027 5.477 1 89.69 80 ASN B O 1
ATOM 2036 N N . LYS B 1 81 ? -16.125 0.264 5.738 1 93 81 LYS B N 1
ATOM 2037 C CA . LYS B 1 81 ? -15.812 0.556 4.344 1 93 81 LYS B CA 1
ATOM 2038 C C . LYS B 1 81 ? -14.398 1.109 4.203 1 93 81 LYS B C 1
ATOM 2040 O O . LYS B 1 81 ? -13.641 1.146 5.18 1 93 81 LYS B O 1
ATOM 2045 N N . PHE B 1 82 ? -14.102 1.54 2.953 1 94 82 PHE B N 1
ATOM 2046 C CA . PHE B 1 82 ? -12.703 1.835 2.658 1 94 82 PHE B CA 1
ATOM 2047 C C . PHE B 1 82 ? -12.516 3.316 2.361 1 94 82 PHE B C 1
ATOM 2049 O O . PHE B 1 82 ? -13.359 3.939 1.715 1 94 82 PHE B O 1
ATOM 2056 N N . TYR B 1 83 ? -11.422 3.785 2.961 1 95.94 83 TYR B N 1
ATOM 2057 C CA . TYR B 1 83 ? -10.859 5.039 2.473 1 95.94 83 TYR B CA 1
ATOM 2058 C C . TYR B 1 83 ? -10.086 4.824 1.178 1 95.94 83 TYR B C 1
ATOM 2060 O O . TYR B 1 83 ? -9.281 3.895 1.074 1 95.94 83 TYR B O 1
ATOM 2068 N N . GLN B 1 84 ? -10.344 5.73 0.134 1 95.88 84 GLN B N 1
ATOM 2069 C CA . GLN B 1 84 ? -9.688 5.598 -1.162 1 95.88 84 GLN B CA 1
ATOM 2070 C C . GLN B 1 84 ? -8.773 6.789 -1.441 1 95.88 84 GLN B C 1
ATOM 2072 O O . GLN B 1 84 ? -9.203 7.941 -1.344 1 95.88 84 GLN B O 1
ATOM 2077 N N . LEU B 1 85 ? -7.555 6.477 -1.738 1 96.12 85 LEU B N 1
ATOM 2078 C CA . LEU B 1 85 ? -6.59 7.488 -2.146 1 96.12 85 LEU B CA 1
ATOM 2079 C C . LEU B 1 85 ? -6.316 7.41 -3.645 1 96.12 85 LEU B C 1
ATOM 2081 O O . LEU B 1 85 ? -6.121 6.316 -4.188 1 96.12 85 LEU B O 1
ATOM 2085 N N . LYS B 1 86 ? -6.391 8.508 -4.27 1 94.31 86 LYS B N 1
ATOM 2086 C CA . LYS B 1 86 ? -6.027 8.648 -5.68 1 94.31 86 LYS B CA 1
ATOM 2087 C C . LYS B 1 86 ? -4.789 9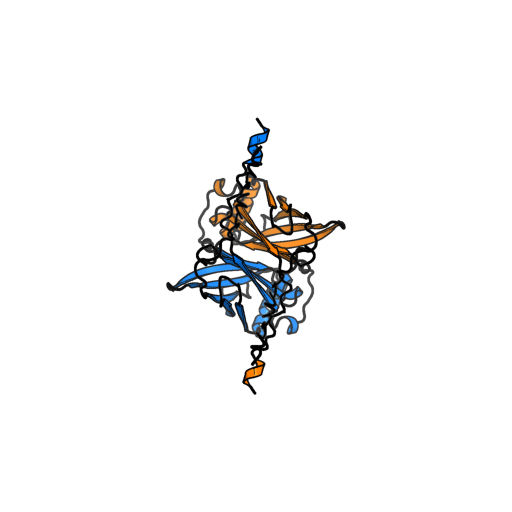.516 -5.844 1 94.31 86 LYS B C 1
ATOM 2089 O O . LYS B 1 86 ? -4.762 10.664 -5.391 1 94.31 86 LYS B O 1
ATOM 2094 N N . VAL B 1 87 ? -3.82 8.938 -6.402 1 94.94 87 VAL B N 1
ATOM 2095 C CA . VAL B 1 87 ? -2.551 9.617 -6.648 1 94.94 87 VAL B CA 1
ATOM 2096 C C . VAL B 1 87 ? -2.393 9.883 -8.148 1 94.94 87 VAL B C 1
ATOM 2098 O O . VAL B 1 87 ? -2.355 8.953 -8.953 1 94.94 87 VAL B O 1
ATOM 2101 N N . THR B 1 88 ? -2.305 11.141 -8.469 1 93.5 88 THR B N 1
ATOM 2102 C CA . THR B 1 88 ? -2.141 11.531 -9.859 1 93.5 88 THR B CA 1
ATOM 2103 C C . THR B 1 88 ? -0.784 12.188 -10.086 1 93.5 88 THR B C 1
ATOM 2105 O O . THR B 1 88 ? -0.436 13.148 -9.398 1 93.5 88 THR B O 1
ATOM 2108 N N . VAL B 1 89 ? -0.083 11.578 -11.016 1 89.25 89 VAL B N 1
ATOM 2109 C CA . VAL B 1 89 ? 1.237 12.117 -11.328 1 89.25 89 VAL B CA 1
ATOM 2110 C C . VAL B 1 89 ? 1.184 12.883 -12.648 1 89.25 89 VAL B C 1
ATOM 2112 O O . VAL B 1 89 ? 0.7 12.367 -13.656 1 89.25 89 VAL B O 1
ATOM 2115 N N . ILE B 1 90 ? 1.551 14.086 -12.555 1 77 90 ILE B N 1
ATOM 2116 C CA . ILE B 1 90 ? 1.592 14.898 -13.766 1 77 90 ILE B CA 1
ATOM 2117 C C . ILE B 1 90 ? 3.025 14.977 -14.289 1 77 90 ILE B C 1
ATOM 2119 O O . ILE B 1 90 ? 3.9 15.547 -13.633 1 77 90 ILE B O 1
ATOM 2123 N N . GLY B 1 91 ? 3.27 14.109 -15.266 1 65.38 91 GLY B N 1
ATOM 2124 C CA . GLY B 1 91 ? 4.586 14.164 -15.883 1 65.38 91 GLY B CA 1
ATOM 2125 C C . GLY B 1 91 ? 4.75 15.344 -16.828 1 65.38 91 GLY B C 1
ATOM 2126 O O . GLY B 1 91 ? 3.852 16.188 -16.938 1 65.38 91 GLY B O 1
ATOM 2127 N N . GLY B 1 92 ? 6.027 15.445 -17.312 1 60.41 92 GLY B N 1
ATOM 2128 C CA . GLY B 1 92 ? 6.371 16.516 -18.234 1 60.41 92 GLY B CA 1
ATOM 2129 C C . GLY B 1 92 ? 5.512 16.516 -19.484 1 60.41 92 GLY B C 1
ATOM 2130 O O . GLY B 1 92 ? 5.188 17.578 -20.016 1 60.41 92 GLY B O 1
ATOM 2131 N N . ASP B 1 93 ? 5.211 15.375 -20.016 1 59.75 93 ASP B N 1
ATOM 2132 C CA . ASP B 1 93 ? 4.484 15.344 -21.281 1 59.75 93 ASP B CA 1
ATOM 2133 C C . ASP B 1 93 ? 2.977 15.406 -21.047 1 59.75 93 ASP B C 1
ATOM 2135 O O . ASP B 1 93 ? 2.193 15.07 -21.938 1 59.75 93 ASP B O 1
ATOM 21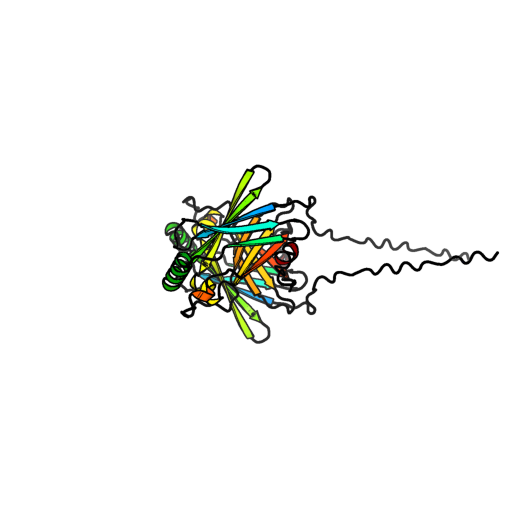39 N N . GLU B 1 94 ? 2.557 15.812 -20.047 1 62.69 94 GLU B N 1
ATOM 2140 C CA . GLU B 1 94 ? 1.148 15.984 -19.703 1 62.69 94 GLU B CA 1
ATOM 2141 C C . GLU B 1 94 ? 0.45 14.641 -19.531 1 62.69 94 GLU B C 1
ATOM 2143 O O . GLU B 1 94 ? -0.778 14.578 -19.453 1 62.69 94 GLU B O 1
ATOM 2148 N N . HIS B 1 95 ? 1.253 13.586 -19.703 1 69.44 95 HIS B N 1
ATOM 2149 C CA . HIS B 1 95 ? 0.632 12.297 -19.422 1 69.44 95 HIS B CA 1
ATOM 2150 C C . HIS B 1 95 ? 0.406 12.109 -17.922 1 69.44 95 HIS B C 1
ATOM 2152 O O . HIS B 1 95 ? 1.252 12.492 -17.109 1 69.44 95 HIS B O 1
ATOM 2158 N N . GLU B 1 96 ? -0.927 11.773 -17.688 1 79.69 96 GLU B N 1
ATOM 2159 C CA . GLU B 1 96 ? -1.287 11.562 -16.281 1 79.69 96 GLU B CA 1
ATOM 2160 C C . GLU B 1 96 ? -1.326 10.078 -15.945 1 79.69 96 GLU B C 1
ATOM 2162 O O . GLU B 1 96 ? -1.955 9.289 -16.656 1 79.69 96 GLU B O 1
ATOM 2167 N N . ASP B 1 97 ? -0.463 9.703 -15.016 1 85.25 97 ASP B N 1
ATOM 2168 C CA . ASP B 1 97 ? -0.602 8.383 -14.422 1 85.25 97 ASP B CA 1
ATOM 2169 C C . ASP B 1 97 ? -1.407 8.438 -13.125 1 85.25 97 ASP B C 1
ATOM 2171 O O . ASP B 1 97 ? -1.196 9.328 -12.297 1 85.25 97 ASP B O 1
ATOM 2175 N N . VAL B 1 98 ? -2.354 7.523 -13.055 1 89.94 98 VAL B N 1
ATOM 2176 C CA . VAL B 1 98 ? -3.213 7.512 -11.875 1 89.94 98 VAL B CA 1
ATOM 2177 C C . VAL B 1 98 ? -3.023 6.203 -11.117 1 89.94 98 VAL B C 1
ATOM 2179 O O . VAL B 1 98 ? -3.023 5.125 -11.711 1 89.94 98 VAL B O 1
ATOM 2182 N N . PHE B 1 99 ? -2.834 6.363 -9.844 1 90.69 99 PHE B N 1
ATOM 2183 C CA . PHE B 1 99 ? -2.746 5.227 -8.938 1 90.69 99 PHE B CA 1
ATOM 2184 C C . PHE B 1 99 ? -3.818 5.312 -7.855 1 90.69 99 PHE B C 1
ATOM 2186 O O . PHE B 1 99 ? -4.105 6.398 -7.344 1 90.69 99 PHE B O 1
ATOM 2193 N N . LYS B 1 100 ? -4.316 4.121 -7.547 1 91.56 100 LYS B N 1
ATOM 2194 C CA . LYS B 1 100 ? -5.305 4.074 -6.477 1 91.56 100 LYS B CA 1
ATOM 2195 C C . LYS B 1 100 ? -4.863 3.125 -5.363 1 91.56 100 LYS B C 1
ATOM 2197 O O . LYS B 1 100 ? -4.305 2.061 -5.637 1 91.56 100 LYS B O 1
ATOM 2202 N N . SER B 1 101 ? -5.102 3.535 -4.176 1 93.44 101 SER B N 1
ATOM 2203 C CA . SER B 1 101 ? -4.801 2.74 -2.988 1 93.44 101 SER B CA 1
ATOM 2204 C C . SER B 1 101 ? -5.934 2.818 -1.97 1 93.44 101 SER B C 1
ATOM 2206 O O . SER B 1 101 ? -6.695 3.791 -1.952 1 93.44 101 SER B O 1
ATOM 2208 N N . TYR B 1 102 ? -5.957 1.798 -1.148 1 93.44 102 TYR B N 1
ATOM 2209 C CA . TYR B 1 102 ? -7.098 1.673 -0.25 1 93.44 102 TYR B CA 1
ATOM 2210 C C . TYR B 1 102 ? -6.656 1.216 1.135 1 93.44 102 TYR B C 1
ATOM 2212 O O . TYR B 1 102 ? -5.773 0.363 1.261 1 93.44 102 TYR B O 1
ATOM 2220 N N . VAL B 1 103 ? -7.305 1.754 2.123 1 94.5 103 VAL B N 1
ATOM 2221 C CA . VAL B 1 103 ? -7.18 1.26 3.49 1 94.5 103 VAL B CA 1
ATOM 2222 C C . VAL B 1 103 ? -8.555 1.254 4.164 1 94.5 103 VAL B C 1
ATOM 2224 O O . VAL B 1 103 ? -9.43 2.043 3.807 1 94.5 103 VAL B O 1
ATOM 2227 N N . LYS B 1 104 ? -8.719 0.316 5.094 1 93.12 104 LYS B N 1
ATOM 2228 C CA . LYS B 1 104 ? -9.953 0.397 5.863 1 93.12 104 LYS B CA 1
ATOM 2229 C C . LYS B 1 104 ? -10.078 1.745 6.57 1 93.12 104 LYS B C 1
ATOM 2231 O O . LYS B 1 104 ? -9.125 2.207 7.203 1 93.12 104 LYS B O 1
ATOM 2236 N N . ALA B 1 105 ? -11.258 2.279 6.465 1 94.44 105 ALA B N 1
ATOM 2237 C CA . ALA B 1 105 ? -11.469 3.592 7.07 1 94.44 105 ALA B CA 1
ATOM 2238 C C . ALA B 1 105 ? -11.281 3.531 8.586 1 94.44 105 ALA B C 1
ATOM 2240 O O . ALA B 1 105 ? -10.773 4.473 9.195 1 94.44 105 ALA B O 1
ATOM 2241 N N . CYS B 1 106 ? -11.734 2.434 9.141 1 94 106 CYS B N 1
ATOM 2242 C CA . CYS B 1 106 ? -11.617 2.316 10.586 1 94 106 CYS B CA 1
ATOM 2243 C C . CYS B 1 106 ? -10.156 2.264 11.016 1 94 106 CYS B C 1
ATOM 2245 O O . CYS B 1 106 ? -9.797 2.768 12.078 1 94 106 CYS B O 1
ATOM 2247 N N . MET B 1 107 ? -9.305 1.652 10.219 1 92.88 107 MET B N 1
ATOM 2248 C CA . MET B 1 107 ? -7.871 1.627 10.516 1 92.88 107 MET B CA 1
ATOM 2249 C C . MET B 1 107 ? -7.285 3.033 10.477 1 92.88 107 MET B C 1
ATOM 2251 O O . MET B 1 107 ? -6.512 3.41 11.359 1 92.88 107 MET B O 1
ATOM 2255 N N . LEU B 1 108 ? -7.664 3.795 9.469 1 94.44 108 LEU B N 1
ATOM 2256 C CA . LEU B 1 108 ? -7.176 5.164 9.328 1 94.44 108 LEU B CA 1
ATOM 2257 C C . LEU B 1 108 ? -7.645 6.027 10.492 1 94.44 108 LEU B C 1
ATOM 2259 O O . LEU B 1 108 ? -6.848 6.75 11.102 1 94.44 108 LEU B O 1
ATOM 2263 N N . ALA B 1 109 ? -8.875 5.887 10.859 1 94.25 109 ALA B N 1
ATOM 2264 C CA . ALA B 1 109 ? -9.438 6.664 11.961 1 94.25 109 ALA B CA 1
ATOM 2265 C C . ALA B 1 109 ? -8.758 6.309 13.281 1 94.25 109 ALA B C 1
ATOM 2267 O O . ALA B 1 109 ? -8.359 7.191 14.047 1 94.25 109 ALA B O 1
ATOM 2268 N N . GLU B 1 110 ? -8.562 5.035 13.492 1 92.19 110 GLU B N 1
ATOM 2269 C CA . GLU B 1 110 ? -8.008 4.57 14.758 1 92.19 110 GLU B CA 1
ATOM 2270 C C . GLU B 1 110 ? -6.531 4.941 14.883 1 92.19 110 GLU B C 1
ATOM 2272 O O . GLU B 1 110 ? -5.984 4.984 15.992 1 92.19 110 GLU B O 1
ATOM 2277 N N . SER B 1 111 ? -5.891 5.16 13.797 1 90.44 111 SER B N 1
ATOM 2278 C CA . SER B 1 111 ? -4.504 5.625 13.805 1 90.44 111 SER B CA 1
ATOM 2279 C C . SER B 1 111 ? -4.43 7.133 14.016 1 90.44 111 SER B C 1
ATOM 2281 O O . SER B 1 111 ? -3.34 7.711 14 1 90.44 111 SER B O 1
ATOM 2283 N N . GLU B 1 112 ? -5.59 7.777 14.102 1 92.31 112 GLU B N 1
ATOM 2284 C CA . GLU B 1 112 ? -5.691 9.227 14.219 1 92.31 112 GLU B CA 1
ATOM 2285 C C . GLU B 1 112 ? -5.09 9.922 13 1 92.31 112 GLU B C 1
ATOM 2287 O O . GLU B 1 112 ? -4.297 10.852 13.141 1 92.31 112 GLU B O 1
ATOM 2292 N N . MET B 1 113 ? -5.348 9.383 11.828 1 94.81 113 MET B N 1
ATOM 2293 C CA . MET B 1 113 ? -5.031 9.945 10.516 1 94.81 113 MET B CA 1
ATOM 2294 C C . MET B 1 113 ? -3.539 9.828 10.227 1 94.81 113 MET B C 1
ATOM 2296 O O . MET B 1 113 ? -2.998 10.609 9.438 1 94.81 113 MET B O 1
ATOM 2300 N N . THR B 1 114 ? -2.865 8.922 10.977 1 93.12 114 THR B N 1
ATOM 2301 C CA . THR B 1 114 ? -1.456 8.656 10.703 1 93.12 114 THR B CA 1
ATOM 2302 C C . THR B 1 114 ? -1.304 7.582 9.633 1 93.12 114 THR B C 1
ATOM 2304 O O . THR B 1 114 ? -1.756 6.449 9.812 1 93.12 114 THR B O 1
ATOM 2307 N N . ASP B 1 115 ? -0.697 7.984 8.461 1 93.44 115 ASP B N 1
ATOM 2308 C CA . ASP B 1 115 ? -0.503 7.031 7.375 1 93.44 115 ASP B CA 1
ATOM 2309 C C . ASP B 1 115 ? 0.877 7.191 6.742 1 93.44 115 ASP B C 1
ATOM 2311 O O . ASP B 1 115 ? 1.638 8.086 7.117 1 93.44 115 ASP B O 1
ATOM 2315 N N . GLN B 1 116 ? 1.202 6.25 5.98 1 92.19 116 GLN B N 1
ATOM 2316 C CA . GLN B 1 116 ? 2.449 6.262 5.219 1 92.19 116 GLN B CA 1
ATOM 2317 C C . GLN B 1 116 ? 2.188 6.059 3.73 1 92.19 116 GLN B C 1
ATOM 2319 O O . GLN B 1 116 ? 1.392 5.199 3.348 1 92.19 116 GLN B O 1
ATOM 2324 N N . LEU B 1 117 ? 2.826 6.863 2.98 1 93.69 117 LEU B N 1
ATOM 2325 C CA . LEU B 1 117 ? 2.754 6.723 1.53 1 93.69 117 LEU B CA 1
ATOM 2326 C C . LEU B 1 117 ? 4.066 6.184 0.971 1 93.69 117 LEU B C 1
ATOM 2328 O O . LEU B 1 117 ? 5.141 6.684 1.306 1 93.69 117 LEU B O 1
ATOM 2332 N N . SER B 1 118 ? 3.959 5.184 0.204 1 91.5 118 SER B N 1
ATOM 2333 C CA . SER B 1 118 ? 5.117 4.617 -0.477 1 91.5 118 SER B CA 1
ATOM 2334 C C . SER B 1 118 ? 5.047 4.855 -1.981 1 91.5 118 SER B C 1
ATOM 2336 O O . SER B 1 118 ? 4.066 4.484 -2.629 1 91.5 118 SER B O 1
ATOM 2338 N N . ILE B 1 119 ? 6.113 5.441 -2.426 1 90.31 119 ILE B N 1
ATOM 2339 C CA . ILE B 1 119 ? 6.203 5.727 -3.854 1 90.31 119 ILE B CA 1
ATOM 2340 C C . ILE B 1 119 ? 7.453 5.066 -4.434 1 90.31 119 ILE B C 1
ATOM 2342 O O . ILE B 1 119 ? 8.555 5.238 -3.908 1 90.31 119 ILE B O 1
ATOM 2346 N N . SER B 1 120 ? 7.27 4.34 -5.504 1 87.75 120 SER B N 1
ATOM 2347 C CA . SER B 1 120 ? 8.398 3.693 -6.168 1 87.75 120 SER B CA 1
ATOM 2348 C C . SER B 1 120 ? 8.625 4.27 -7.562 1 87.75 120 SER B C 1
ATOM 2350 O O . SER B 1 120 ? 7.672 4.465 -8.32 1 87.75 120 SER B O 1
ATOM 2352 N N . LEU B 1 121 ? 9.891 4.484 -7.836 1 84.94 121 LEU B N 1
ATOM 2353 C CA . LEU B 1 121 ? 10.281 5.035 -9.125 1 84.94 121 LEU B CA 1
ATOM 2354 C C . LEU B 1 121 ? 11.094 4.023 -9.922 1 84.94 121 LEU B C 1
ATOM 2356 O O . LEU B 1 121 ? 11.898 3.275 -9.359 1 84.94 121 LEU B O 1
ATOM 2360 N N . ASP B 1 122 ? 10.891 4.074 -11.25 1 81.56 122 ASP B N 1
ATOM 2361 C CA . ASP B 1 122 ? 11.789 3.287 -12.086 1 81.56 122 ASP B CA 1
ATOM 2362 C C . ASP B 1 122 ? 13.07 4.059 -12.391 1 81.56 122 ASP B C 1
ATOM 2364 O O . ASP B 1 122 ? 13.305 5.133 -11.828 1 81.56 122 ASP B O 1
ATOM 2368 N N . TYR B 1 123 ? 13.898 3.496 -13.305 1 78.31 123 TYR B N 1
ATOM 2369 C CA . TYR B 1 123 ? 15.219 4.059 -13.562 1 78.31 123 TYR B CA 1
ATOM 2370 C C . TYR B 1 123 ? 15.117 5.375 -14.32 1 78.31 123 TYR B C 1
ATOM 2372 O O . TYR B 1 123 ? 16.078 6.152 -14.359 1 78.31 123 TYR B O 1
ATOM 2380 N N . THR B 1 124 ? 14.023 5.562 -14.945 1 80.5 124 THR B N 1
ATOM 2381 C CA . THR B 1 124 ? 13.852 6.797 -15.703 1 80.5 124 THR B CA 1
ATOM 2382 C C . THR B 1 124 ? 13.195 7.875 -14.844 1 80.5 124 THR B C 1
ATOM 2384 O O . THR B 1 124 ? 13.055 9.016 -15.281 1 80.5 124 THR B O 1
ATOM 2387 N N . GLY B 1 125 ? 12.789 7.48 -13.617 1 80.69 125 GLY B N 1
ATOM 2388 C CA . GLY B 1 125 ? 12.133 8.438 -12.742 1 80.69 125 GLY B CA 1
ATOM 2389 C C . GLY B 1 125 ? 10.625 8.375 -12.82 1 80.69 125 GLY B C 1
ATOM 2390 O O . GLY B 1 125 ? 9.93 9.211 -12.234 1 80.69 125 GLY B O 1
ATOM 2391 N N . ARG B 1 126 ? 10.125 7.441 -13.539 1 83.81 126 ARG B N 1
ATOM 2392 C CA . ARG B 1 126 ? 8.68 7.266 -13.617 1 83.81 126 ARG B CA 1
ATOM 2393 C C . ARG B 1 126 ? 8.156 6.504 -12.406 1 83.81 126 ARG B C 1
ATOM 2395 O O . ARG B 1 126 ? 8.773 5.535 -11.961 1 83.81 126 ARG B O 1
ATOM 2402 N N . ILE B 1 127 ? 7.008 6.965 -11.953 1 87.25 127 ILE B N 1
ATOM 2403 C CA . ILE B 1 127 ? 6.395 6.273 -10.82 1 87.25 127 ILE B CA 1
ATOM 2404 C C . ILE B 1 127 ? 5.816 4.938 -11.289 1 87.25 127 ILE B C 1
ATOM 2406 O O . ILE B 1 127 ? 5.07 4.887 -12.273 1 87.25 127 ILE B O 1
ATOM 2410 N N . ILE B 1 128 ? 6.113 3.898 -10.594 1 84.81 128 ILE B N 1
ATOM 2411 C CA . ILE B 1 128 ? 5.629 2.564 -10.922 1 84.81 128 ILE B CA 1
ATOM 2412 C C . ILE B 1 128 ? 4.492 2.18 -9.984 1 84.81 128 ILE B C 1
ATOM 2414 O O . ILE B 1 128 ? 3.553 1.484 -10.383 1 84.81 128 ILE B O 1
ATOM 2418 N N . THR B 1 129 ? 4.625 2.551 -8.75 1 87.88 129 THR B N 1
ATOM 2419 C CA . THR B 1 129 ? 3.586 2.24 -7.773 1 87.88 129 THR B CA 1
ATOM 2420 C C . THR B 1 129 ? 3.467 3.354 -6.734 1 87.88 129 THR B C 1
ATOM 2422 O O . THR B 1 129 ? 4.453 4.023 -6.422 1 87.88 129 THR B O 1
ATOM 2425 N N . ALA B 1 130 ? 2.361 3.586 -6.266 1 92.12 130 ALA B N 1
ATOM 2426 C CA . ALA B 1 130 ? 2.059 4.469 -5.141 1 92.12 130 ALA B CA 1
ATOM 2427 C C . ALA B 1 130 ? 1.02 3.84 -4.215 1 92.12 130 ALA B C 1
ATOM 2429 O O . ALA B 1 130 ? -0.101 3.547 -4.637 1 92.12 130 ALA B O 1
ATOM 2430 N N . THR B 1 131 ? 1.42 3.613 -2.947 1 93.56 131 THR B N 1
ATOM 2431 C CA . THR B 1 131 ? 0.525 2.916 -2.029 1 93.56 131 THR B CA 1
ATOM 2432 C C . THR B 1 131 ? 0.471 3.629 -0.682 1 93.56 131 THR B C 1
ATOM 2434 O O . THR B 1 131 ? 1.439 4.277 -0.277 1 93.56 131 THR B O 1
ATOM 2437 N N . MET B 1 132 ? -0.667 3.48 -0.118 1 94.94 132 MET B N 1
ATOM 2438 C CA . MET B 1 132 ? -0.861 4 1.232 1 94.94 132 MET B CA 1
ATOM 2439 C C . MET B 1 132 ? -0.991 2.865 2.24 1 94.94 132 MET B C 1
ATOM 2441 O O . MET B 1 132 ? -1.588 1.829 1.942 1 94.94 132 MET B O 1
ATOM 2445 N N . GLY B 1 133 ? -0.371 3.078 3.402 1 92.31 133 GLY B N 1
ATOM 2446 C CA . GLY B 1 133 ? -0.477 2.104 4.477 1 92.31 133 GLY B CA 1
ATOM 2447 C C . GLY B 1 133 ? -0.64 2.74 5.844 1 92.31 133 GLY B C 1
ATOM 2448 O O . GLY B 1 133 ? -0.302 3.91 6.035 1 92.31 133 GLY B O 1
ATOM 2449 N N . VAL B 1 134 ? -1.29 1.953 6.684 1 90.38 134 VAL B N 1
ATOM 2450 C CA . VAL B 1 134 ? -1.451 2.332 8.086 1 90.38 134 VAL B CA 1
ATOM 2451 C C . VAL B 1 134 ? -0.762 1.306 8.977 1 90.38 134 VAL B C 1
ATOM 2453 O O . VAL B 1 134 ? -0.782 0.107 8.688 1 90.38 134 VAL B O 1
ATOM 2456 N N . ALA B 1 135 ? -0.028 1.765 9.945 1 77.44 135 ALA B N 1
ATOM 2457 C CA . ALA B 1 135 ? 0.726 0.887 10.836 1 77.44 135 ALA B CA 1
ATOM 2458 C C . ALA B 1 135 ? -0.202 -0.072 11.578 1 77.44 135 ALA B C 1
ATOM 2460 O O . ALA B 1 135 ? -1.395 0.205 11.734 1 77.44 135 ALA B O 1
ATOM 2461 N N . SER B 1 136 ? 0.287 -1.383 11.875 1 63.84 136 SER B N 1
ATOM 2462 C CA . SER B 1 136 ? -0.31 -2.611 12.391 1 63.84 136 SER B CA 1
ATOM 2463 C C . SER B 1 136 ? -1.21 -2.33 13.586 1 63.84 136 SER B C 1
ATOM 2465 O O . SER B 1 136 ? -2.137 -3.092 13.867 1 63.84 136 SER B O 1
ATOM 2467 N N . THR B 1 137 ? -0.957 -1.424 14.289 1 60.75 137 THR B N 1
ATOM 2468 C CA . THR B 1 137 ? -1.652 -1.354 15.57 1 60.75 137 THR B CA 1
ATOM 2469 C C . THR B 1 137 ? -3.137 -1.063 15.359 1 60.75 137 THR B C 1
ATOM 2471 O O . THR B 1 137 ? -3.939 -1.231 16.281 1 60.75 137 THR B O 1
ATOM 2474 N N . SER B 1 138 ? -3.527 -0.847 14.117 1 56.16 138 SER B N 1
ATOM 2475 C CA . SER B 1 138 ? -4.902 -0.393 13.945 1 56.16 138 SER B CA 1
ATOM 2476 C C . SER B 1 138 ? -5.77 -1.477 13.312 1 56.16 138 SER B C 1
ATOM 2478 O O . SER B 1 138 ? -5.887 -1.55 12.094 1 56.16 138 SER B O 1
ATOM 2480 N N . THR B 1 139 ? -6.414 -2.457 14.188 1 64.56 139 THR B N 1
ATOM 2481 C CA . THR B 1 139 ? -7.117 -3.625 13.672 1 64.56 139 THR B CA 1
ATOM 2482 C C . THR B 1 139 ? -8.625 -3.416 13.727 1 64.56 139 THR B C 1
ATOM 2484 O O . THR B 1 139 ? -9.383 -4.371 13.906 1 64.56 139 THR B O 1
ATOM 2487 N N . CYS B 1 140 ? -9.062 -2.16 13.492 1 78.12 140 CYS B N 1
ATOM 2488 C CA . CYS B 1 140 ? -10.5 -1.903 13.469 1 78.12 140 CYS B CA 1
ATOM 2489 C C . CYS B 1 140 ? -11.195 -2.543 14.664 1 78.12 140 CYS B C 1
ATOM 2491 O O . CYS B 1 140 ? -12.039 -3.422 14.5 1 78.12 140 CYS B O 1
ATOM 2493 N N . GLU B 1 141 ? -10.883 -2.168 15.789 1 74.56 141 GLU B N 1
ATOM 2494 C CA . GLU B 1 141 ? -11.43 -2.715 17.031 1 74.56 141 GLU B CA 1
ATOM 2495 C C . GLU B 1 141 ? -12.742 -2.035 17.406 1 74.56 141 GLU B C 1
ATOM 2497 O O . GLU B 1 141 ? -13.344 -2.357 18.438 1 74.56 141 GLU B O 1
ATOM 2502 N N . GLY B 1 142 ? -13.227 -1.219 16.531 1 72.19 142 GLY B N 1
ATOM 2503 C CA . GLY B 1 142 ? -14.492 -0.559 16.797 1 72.19 142 GLY B CA 1
ATOM 2504 C C . GLY B 1 142 ? -14.367 0.628 17.734 1 72.19 142 GLY B C 1
ATOM 2505 O O . GLY B 1 142 ? -15.344 1.045 18.359 1 72.19 142 GLY B O 1
ATOM 2506 N N . ALA B 1 143 ? -13.164 1.116 17.859 1 72.81 143 ALA B N 1
ATOM 2507 C CA . ALA B 1 143 ? -12.969 2.262 18.75 1 72.81 143 ALA B CA 1
ATOM 2508 C C . ALA B 1 143 ? -13.547 3.533 18.141 1 72.81 143 ALA B C 1
ATOM 2510 O O . ALA B 1 143 ? -13.453 3.746 16.922 1 72.81 143 ALA B O 1
ATOM 2511 N N . LEU B 1 144 ? -14.344 4.121 19 1 78.31 144 LEU B N 1
ATOM 2512 C CA . LEU B 1 144 ? -14.812 5.434 18.562 1 78.31 144 LEU B CA 1
ATOM 2513 C C . LEU B 1 144 ? -13.711 6.48 18.703 1 78.31 144 LEU B C 1
ATOM 2515 O O . LEU B 1 144 ? -13.195 6.699 19.797 1 78.31 144 LEU B O 1
ATOM 2519 N N . VAL B 1 145 ? -13.297 6.984 17.625 1 86.06 145 VAL B N 1
ATOM 2520 C CA . VAL B 1 145 ? -12.273 8.031 17.641 1 86.06 145 VAL B CA 1
ATOM 2521 C C . VAL B 1 145 ? -12.945 9.398 17.641 1 86.06 145 VAL B C 1
ATOM 2523 O O . VAL B 1 145 ? -13.82 9.68 16.828 1 86.06 145 VAL B O 1
ATOM 2526 N N . PRO B 1 146 ? -12.539 10.25 18.656 1 91.88 146 PRO B N 1
ATOM 2527 C CA . PRO B 1 146 ? -13.109 11.602 18.641 1 91.88 146 PRO B CA 1
ATOM 2528 C C . PRO B 1 146 ? -12.922 12.312 17.297 1 91.88 146 PRO B C 1
ATOM 2530 O O . PRO B 1 146 ? -11.867 12.18 16.672 1 91.88 146 PRO B O 1
ATOM 2533 N N . ILE B 1 147 ? -13.93 13.016 16.953 1 93 147 ILE B N 1
ATOM 2534 C CA . ILE B 1 147 ? -14.008 13.641 15.641 1 93 147 ILE B CA 1
ATOM 2535 C C . ILE B 1 147 ? -12.844 14.609 15.461 1 93 147 ILE B C 1
ATOM 2537 O O . 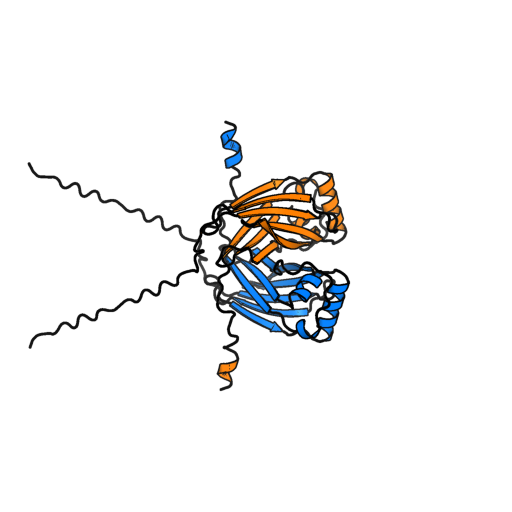ILE B 1 147 ? -12.352 14.797 14.344 1 93 147 ILE B O 1
ATOM 2541 N N . ASP B 1 148 ? -12.367 15.25 16.516 1 93.94 148 ASP B N 1
ATOM 2542 C CA . ASP B 1 148 ? -11.297 16.234 16.422 1 93.94 148 ASP B CA 1
ATOM 2543 C C . ASP B 1 148 ? -9.984 15.594 16 1 93.94 148 ASP B C 1
ATOM 2545 O O . ASP B 1 148 ? -9.094 16.266 15.469 1 93.94 148 ASP B O 1
ATOM 2549 N N . TYR B 1 149 ? -9.836 14.32 16.234 1 94.31 149 TYR B N 1
ATOM 2550 C CA . TYR B 1 149 ? -8.602 13.617 15.891 1 94.31 149 TYR B CA 1
ATOM 2551 C C . TYR B 1 149 ? -8.594 13.219 14.414 1 94.31 149 TYR B C 1
ATOM 2553 O O . TYR B 1 149 ? -7.598 12.703 13.914 1 94.31 149 TYR B O 1
ATOM 2561 N N . LEU B 1 150 ? -9.648 13.547 13.719 1 96.69 150 LEU B N 1
ATOM 2562 C CA . LEU B 1 150 ? -9.758 13.172 12.312 1 96.69 150 LEU B CA 1
ATOM 2563 C C . LEU B 1 150 ? -9.523 14.375 11.406 1 96.69 150 LEU B C 1
ATOM 2565 O O . LEU B 1 150 ? -9.711 14.289 10.195 1 96.69 150 LEU B O 1
ATOM 2569 N N . LYS B 1 151 ? -9.07 15.445 11.922 1 97 151 LYS B N 1
ATOM 2570 C CA . LYS B 1 151 ? -9.008 16.703 11.203 1 97 151 LYS B CA 1
ATOM 2571 C C . LYS B 1 151 ? -7.801 16.75 10.273 1 97 151 LYS B C 1
ATOM 2573 O O . LYS B 1 151 ? -7.883 17.281 9.164 1 97 151 LYS B O 1
ATOM 2578 N N . GLN B 1 152 ? -6.707 16.219 10.773 1 97.12 152 GLN B N 1
ATOM 2579 C CA . GLN B 1 152 ? -5.461 16.438 10.055 1 97.12 152 GLN B CA 1
ATOM 2580 C C . GLN B 1 152 ? -4.734 15.117 9.797 1 97.12 152 GLN B C 1
ATOM 2582 O O . GLN B 1 152 ? -4.531 14.328 10.719 1 97.12 152 GLN B O 1
ATOM 2587 N N . PHE B 1 153 ? -4.332 14.992 8.492 1 97.19 153 PHE B N 1
ATOM 2588 C CA . PHE B 1 153 ? -3.48 13.852 8.164 1 97.19 153 PHE B CA 1
ATOM 2589 C C . PHE B 1 153 ? -2.078 14.047 8.727 1 97.19 153 PHE B C 1
ATOM 2591 O O . PHE B 1 153 ? -1.535 15.156 8.68 1 97.19 153 PHE B O 1
ATOM 2598 N N . VAL B 1 154 ? -1.533 13 9.312 1 95.12 154 VAL B N 1
ATOM 2599 C CA . VAL B 1 154 ? -0.119 12.914 9.664 1 95.12 154 VAL B CA 1
ATOM 2600 C C . VAL B 1 154 ? 0.562 11.867 8.773 1 95.12 154 VAL B C 1
ATOM 2602 O O . VAL B 1 154 ? 0.555 10.68 9.094 1 95.12 154 VAL B O 1
ATOM 2605 N N . THR B 1 155 ? 1.167 12.328 7.68 1 95.12 155 THR B N 1
ATOM 2606 C CA . THR B 1 155 ? 1.621 11.438 6.621 1 95.12 155 THR B CA 1
ATOM 2607 C C . THR B 1 155 ? 3.141 11.477 6.488 1 95.12 155 THR B C 1
ATOM 2609 O O . THR B 1 155 ? 3.738 12.562 6.504 1 95.12 155 THR B O 1
ATOM 2612 N N . SER B 1 156 ? 3.752 10.336 6.43 1 91.44 156 SER B N 1
ATOM 2613 C CA . SER B 1 156 ? 5.141 10.227 5.992 1 91.44 156 SER B CA 1
ATOM 2614 C C . SER B 1 156 ? 5.23 9.633 4.59 1 91.44 156 SER B C 1
ATOM 2616 O O . SER B 1 156 ? 4.461 8.734 4.238 1 91.44 156 SER B O 1
ATOM 2618 N N . VAL B 1 157 ? 6.156 10.203 3.781 1 92.25 157 VAL B N 1
ATOM 2619 C CA . VAL B 1 157 ? 6.312 9.742 2.406 1 92.25 157 VAL B CA 1
ATOM 2620 C C . VAL B 1 157 ? 7.672 9.07 2.236 1 92.25 157 VAL B C 1
ATOM 2622 O O . VAL B 1 157 ? 8.703 9.617 2.641 1 92.25 157 VAL B O 1
ATOM 2625 N N . HIS B 1 158 ? 7.559 7.91 1.678 1 88 158 HIS B N 1
ATOM 2626 C CA . HIS B 1 158 ? 8.781 7.18 1.362 1 88 158 HIS B CA 1
ATOM 2627 C C . HIS B 1 158 ? 8.938 7 -0.143 1 88 158 HIS B C 1
ATOM 2629 O O . HIS B 1 158 ? 8.094 6.375 -0.792 1 88 158 HIS B O 1
ATOM 2635 N N . ILE B 1 159 ? 10.047 7.547 -0.617 1 88.56 159 ILE B N 1
ATOM 2636 C CA . ILE B 1 159 ? 10.32 7.465 -2.049 1 88.56 159 ILE B CA 1
ATOM 2637 C C . ILE B 1 159 ? 11.5 6.531 -2.295 1 88.56 159 ILE B C 1
ATOM 2639 O O . ILE B 1 159 ? 12.555 6.672 -1.665 1 88.56 159 ILE B O 1
ATOM 2643 N N . ARG B 1 160 ? 11.305 5.625 -3.227 1 82.38 160 ARG B N 1
ATOM 2644 C CA . ARG B 1 160 ? 12.383 4.684 -3.502 1 82.38 160 ARG B CA 1
ATOM 2645 C C . ARG B 1 160 ? 12.578 4.496 -5.004 1 82.38 160 ARG B C 1
ATOM 2647 O O . ARG B 1 160 ? 11.625 4.617 -5.777 1 82.38 160 ARG B O 1
ATOM 2654 N N . HIS B 1 161 ? 13.812 4.129 -5.223 1 78.62 161 HIS B N 1
ATOM 2655 C CA . HIS B 1 161 ? 14.148 3.777 -6.598 1 78.62 161 HIS B CA 1
ATOM 2656 C C . HIS B 1 161 ? 14.102 2.268 -6.809 1 78.62 161 HIS B C 1
ATOM 2658 O O . HIS B 1 161 ? 14.641 1.505 -6 1 78.62 161 HIS B O 1
ATOM 2664 N N . SER B 1 162 ? 13.148 1.862 -7.504 1 68.25 162 SER B N 1
ATOM 2665 C CA . SER B 1 162 ? 13.039 0.425 -7.73 1 68.25 162 SER B CA 1
ATOM 2666 C C . SER B 1 162 ? 14.109 -0.072 -8.688 1 68.25 162 SER B C 1
ATOM 2668 O O . SER B 1 162 ? 14.406 0.578 -9.695 1 68.25 162 SER B O 1
ATOM 2670 N N . ALA B 1 163 ? 15.219 -0.714 -8.141 1 52.31 163 ALA B N 1
ATOM 2671 C CA . ALA B 1 163 ? 16.234 -1.336 -8.984 1 52.31 163 ALA B CA 1
ATOM 2672 C C . ALA B 1 163 ? 15.594 -2.297 -9.984 1 52.31 163 ALA B C 1
ATOM 2674 O O . ALA B 1 163 ? 14.531 -2.871 -9.719 1 52.31 163 ALA B O 1
ATOM 2675 N N . ILE B 1 164 ? 15.586 -2.035 -11.281 1 47.5 164 ILE B N 1
ATOM 2676 C CA . ILE B 1 164 ? 15.359 -3.176 -12.164 1 47.5 164 ILE B CA 1
ATOM 2677 C C . ILE B 1 164 ? 16.062 -4.406 -11.609 1 47.5 164 ILE B C 1
ATOM 2679 O O . ILE B 1 164 ? 17.266 -4.578 -11.812 1 47.5 164 ILE B O 1
ATOM 2683 N N . GLY B 1 165 ? 16.281 -4.559 -10.43 1 39.91 165 GLY B N 1
ATOM 2684 C CA . GLY B 1 165 ? 17.031 -5.785 -10.211 1 39.91 165 GLY B CA 1
ATOM 2685 C C . GLY B 1 165 ? 16.5 -6.961 -11.016 1 39.91 165 GLY B C 1
ATOM 2686 O O . GLY B 1 165 ? 15.375 -6.91 -11.523 1 39.91 165 GLY B O 1
ATOM 2687 N N . PR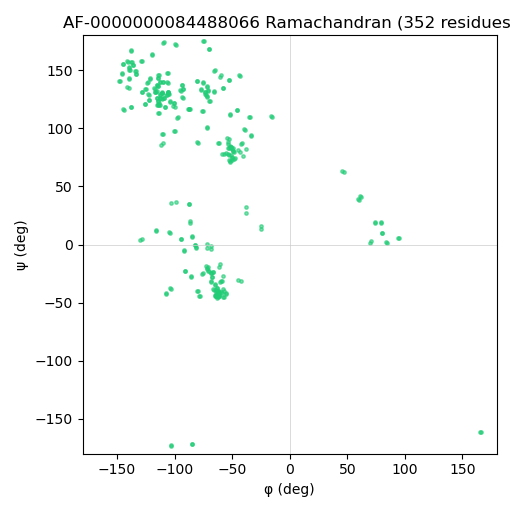O B 1 166 ? 17.422 -7.871 -11.477 1 36.69 166 PRO B N 1
ATOM 2688 C CA . PRO B 1 166 ? 17.078 -9.148 -12.102 1 36.69 166 PRO B CA 1
ATOM 2689 C C . PRO B 1 166 ? 15.891 -9.828 -11.438 1 36.69 166 PRO B C 1
ATOM 2691 O O . PRO B 1 166 ? 15.672 -9.672 -10.234 1 36.69 166 PRO B O 1
ATOM 2694 N N . THR B 1 167 ? 14.625 -9.758 -11.938 1 38.44 167 THR B N 1
ATOM 2695 C CA . THR B 1 167 ? 13.641 -10.75 -11.531 1 38.44 167 THR B CA 1
ATOM 2696 C C . THR B 1 167 ? 14.32 -11.945 -10.867 1 38.44 167 THR B C 1
ATOM 2698 O O . THR B 1 167 ? 15.312 -12.469 -11.375 1 38.44 167 THR B O 1
ATOM 2701 N N . PRO B 1 168 ? 14.25 -12.234 -9.633 1 35.5 168 PRO B N 1
ATOM 2702 C CA . PRO B 1 168 ? 14.789 -13.484 -9.094 1 35.5 168 PRO B CA 1
ATOM 2703 C C . PRO B 1 168 ? 14.664 -14.656 -10.07 1 35.5 168 PRO B C 1
ATOM 2705 O O . PRO B 1 168 ? 13.609 -14.828 -10.688 1 35.5 168 PRO B O 1
ATOM 2708 N N . ASP B 1 169 ? 15.648 -15.023 -10.906 1 34.53 169 ASP B N 1
ATOM 2709 C CA . ASP B 1 169 ? 15.82 -16.375 -11.445 1 34.53 169 ASP B CA 1
ATOM 2710 C C . ASP B 1 169 ? 15.484 -17.438 -10.398 1 34.53 169 ASP B C 1
ATOM 2712 O O . ASP B 1 169 ? 16.094 -17.469 -9.328 1 34.53 169 ASP B O 1
ATOM 2716 N N . THR B 1 170 ? 14.25 -17.797 -10.172 1 35.53 170 THR B N 1
ATOM 2717 C CA . THR B 1 170 ? 13.977 -19.109 -9.617 1 35.53 170 THR B CA 1
ATOM 2718 C C . THR B 1 170 ? 15.109 -20.094 -9.945 1 35.53 170 THR B C 1
ATOM 2720 O O . THR B 1 170 ? 15.039 -20.828 -10.93 1 35.53 170 THR B O 1
ATOM 2723 N N . ALA B 1 171 ? 16.266 -19.594 -10.352 1 34.44 171 ALA B N 1
ATOM 2724 C CA . ALA B 1 171 ? 17.219 -20.672 -10.664 1 34.44 171 ALA B CA 1
ATOM 2725 C C . ALA B 1 171 ? 17.438 -21.578 -9.445 1 34.44 171 ALA B C 1
ATOM 2727 O O . ALA B 1 171 ? 18.203 -22.531 -9.516 1 34.44 171 ALA B O 1
ATOM 2728 N N . SER B 1 172 ? 17.266 -21.031 -8.164 1 34.06 172 SER B N 1
ATOM 2729 C CA . SER B 1 172 ? 17.781 -22.094 -7.289 1 34.06 172 SER B CA 1
ATOM 2730 C C . SER B 1 172 ? 16.984 -23.375 -7.457 1 34.06 172 SER B C 1
ATOM 2732 O O . SER B 1 172 ? 17.156 -24.312 -6.676 1 34.06 172 SER B O 1
ATOM 2734 N N . TYR B 1 173 ? 15.781 -23.312 -8.047 1 31.19 173 TYR B N 1
ATOM 2735 C CA . TYR B 1 173 ? 15.164 -24.625 -7.957 1 31.19 173 TYR B CA 1
ATOM 2736 C C . TYR B 1 173 ? 15.961 -25.656 -8.734 1 31.19 173 TYR B C 1
ATOM 2738 O O . TYR B 1 173 ? 15.945 -26.844 -8.406 1 31.19 173 TYR B O 1
ATOM 2746 N N . ILE B 1 174 ? 16.406 -25.312 -9.945 1 32.44 174 ILE B N 1
ATOM 2747 C CA . ILE B 1 174 ? 16.703 -26.422 -10.828 1 32.44 174 ILE B CA 1
ATOM 2748 C C . ILE B 1 174 ? 18.031 -27.078 -10.422 1 32.44 174 ILE B C 1
ATOM 2750 O O . ILE B 1 174 ? 18.375 -28.156 -10.906 1 32.44 174 ILE B O 1
ATOM 2754 N N . GLU B 1 175 ? 18.906 -26.266 -9.75 1 34.88 175 GLU B N 1
ATOM 2755 C CA . GLU B 1 175 ? 20.172 -27 -9.875 1 34.88 175 GLU B CA 1
ATOM 2756 C C . GLU B 1 175 ? 20.141 -28.297 -9.078 1 34.88 175 GLU B C 1
ATOM 2758 O O . GLU B 1 175 ? 20.969 -29.172 -9.289 1 34.88 175 GLU B O 1
ATOM 2763 N N . LYS B 1 176 ? 19.438 -28.344 -7.977 1 33.81 176 LYS B N 1
ATOM 2764 C CA . LYS B 1 176 ? 19.859 -29.547 -7.273 1 33.81 176 LYS B CA 1
ATOM 2765 C C . LYS B 1 176 ? 19.359 -30.812 -7.984 1 33.81 176 LYS B C 1
ATOM 2767 O O . LYS B 1 176 ? 19.547 -31.922 -7.5 1 33.81 176 LYS B O 1
ATOM 2772 N N . LEU B 1 177 ? 18.312 -30.719 -8.875 1 31.08 177 LEU B N 1
ATOM 2773 C CA . LEU B 1 177 ? 18.016 -32.094 -9.266 1 31.08 177 LEU B CA 1
ATOM 2774 C C . LEU B 1 177 ? 19.109 -32.656 -10.164 1 31.08 177 LEU B C 1
ATOM 2776 O O . LEU B 1 177 ? 19.016 -33.812 -10.625 1 31.08 177 LEU B O 1
ATOM 2780 N N . GLU B 1 178 ? 20.188 -31.797 -10.453 1 29.59 178 GLU B N 1
ATOM 2781 C CA . GLU B 1 178 ? 21.109 -32.75 -11.039 1 29.59 178 GLU B CA 1
ATOM 2782 C C . GLU B 1 178 ? 21.953 -33.438 -9.969 1 29.59 178 GLU B C 1
ATOM 2784 O O . GLU B 1 178 ? 22.266 -32.844 -8.938 1 29.59 178 GLU B O 1
#

Solvent-accessible surface area (backbone atoms only — not comparable to full-atom values): 20195 Å² total; per-residue (Å²): 138,83,82,77,77,77,77,78,78,76,76,79,76,76,78,71,81,71,70,87,63,50,83,66,71,42,70,45,47,32,43,34,28,32,17,50,77,66,51,96,57,70,43,85,38,35,36,40,38,33,68,24,66,66,77,47,46,66,48,77,47,72,57,66,47,51,73,67,52,36,51,33,38,50,51,29,23,75,66,73,32,46,33,37,39,38,40,35,35,52,47,93,84,68,50,71,49,52,28,67,28,34,44,51,20,31,27,37,48,65,47,43,30,35,37,36,37,41,36,31,20,41,68,87,63,47,75,53,41,50,32,51,37,56,50,46,87,36,75,56,83,74,72,84,62,63,68,80,49,51,30,49,76,46,72,46,80,43,66,42,73,47,68,83,55,78,70,81,67,77,48,75,68,61,57,68,78,102,136,83,81,76,78,76,78,77,76,76,76,78,76,76,78,69,79,70,69,86,62,50,83,67,71,42,71,44,48,32,43,33,29,31,17,51,76,67,51,97,58,70,44,85,38,35,36,38,39,33,70,24,64,67,78,47,46,66,48,79,48,70,57,67,48,49,71,68,52,36,51,33,38,50,51,29,24,74,66,72,31,49,33,36,41,37,39,36,36,54,47,93,83,68,50,72,47,52,27,67,28,34,44,51,20,30,26,37,49,65,48,43,31,36,37,35,37,42,36,32,20,39,67,86,66,46,76,52,40,50,31,52,37,53,50,46,87,36,75,54,83,74,74,84,61,63,69,79,49,50,29,47,75,45,73,48,81,44,64,42,72,46,70,83,56,79,70,82,69,78,51,77,66,62,59,69,79,104

Radius of gyration: 24.22 Å; Cα contacts (8 Å, |Δi|>4): 733; chains: 2; bounding box: 92×70×42 Å

Secondary structure (DSSP, 8-state):
----------------------SS---EEEEEEEESSSSS--EEEEEEEEEETTTTEEEEEEPPPPHHHHHHHHHHHHTT-EEEEEEEEE-TTSPEEEEEEEEEHHHHHHTTSEEEEEEEE-TTS-EEEEEEE--TT---------GGGGSS-EEEEEEEE--------TTTTTGGG-/----------------------SS---EEEEEEEESSSSS--EEEEEEEES-TTT--EEEEEPPPPHHHHHHHHHHHHTT-EEEEEEEEE-TTSPEEEEEEEEEHHHHHHTTSEEEEEEEE-TTS-EEEEEEE--TT---------GGGGSS-EEEEEEEE--------TTTTTGGG-